Protein AF-A0A1Y2LJX2-F1 (afdb_monomer_lite)

pLDDT: mean 76.93, std 18.6, range [29.19, 96.62]

Organism: Epicoccum nigrum (NCBI:txid105696)

Foldseek 3Di:
DPDDDDADKDWAWKWKWKAWPPDDSVPTDIAIGGPPDPVSVVVVVVSVVVRVVVCVPDPDNIDIDIDIDIHIDGPPDDDDDDDDDDDDDDDDDDDDDPDDDPVNVVVVVVVVLVVLCVVLVPPCVVVLFVVQQDCDDPAPQHRGGWDFPDDVPDDPPDDSVRTFHCDSVLSSVQSVCCVVVNAHSNGGHPVSVVVSVVVVVVVVVVVVVVVVVVVVVVVVVVVVVVVVVVVVVVVVVVVVVVVVVVVVVVVVVVVVVVVVVVVVVVPPPPPPPPPDDDPDDDDD

Structure (mmCIF, N/CA/C/O backbone):
data_AF-A0A1Y2LJX2-F1
#
_entry.id   AF-A0A1Y2LJX2-F1
#
loop_
_atom_site.group_PDB
_atom_site.id
_atom_site.type_symbol
_atom_site.label_atom_id
_atom_site.label_alt_id
_atom_site.label_comp_id
_atom_site.label_asym_id
_atom_site.label_entity_id
_atom_site.label_seq_id
_atom_site.pdbx_PDB_ins_code
_atom_site.Cartn_x
_atom_site.Cartn_y
_atom_site.Cartn_z
_atom_site.occupancy
_atom_site.B_iso_or_equiv
_atom_site.auth_seq_id
_atom_site.auth_comp_id
_atom_site.auth_asym_id
_atom_site.auth_atom_id
_atom_site.pdbx_PDB_model_num
ATOM 1 N N . VAL A 1 1 ? 34.982 -4.581 21.892 1.00 45.94 1 VAL A N 1
ATOM 2 C CA . VAL A 1 1 ? 33.779 -4.842 21.069 1.00 45.94 1 VAL A CA 1
ATOM 3 C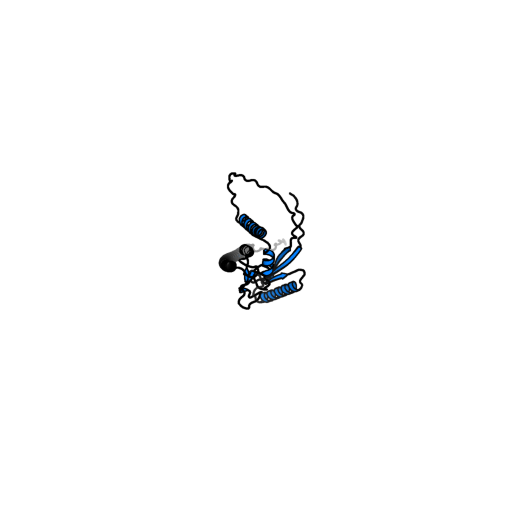 C . VAL A 1 1 ? 33.256 -6.204 21.477 1.00 45.94 1 VAL A C 1
ATOM 5 O O . VAL A 1 1 ? 33.832 -7.208 21.073 1.00 45.94 1 VAL A O 1
ATOM 8 N N . GLU A 1 2 ? 32.271 -6.249 22.372 1.00 43.88 2 GLU A N 1
ATOM 9 C CA . GLU A 1 2 ? 31.611 -7.511 22.721 1.00 43.88 2 GLU A CA 1
ATOM 10 C C . GLU A 1 2 ? 30.903 -8.047 21.474 1.00 43.88 2 GLU A C 1
ATOM 12 O O . GLU A 1 2 ? 30.087 -7.355 20.863 1.00 43.88 2 GLU A O 1
ATOM 17 N N . LYS A 1 3 ? 31.271 -9.256 21.041 1.00 46.50 3 LYS A N 1
ATOM 18 C CA . LYS A 1 3 ? 30.601 -9.934 19.930 1.00 46.50 3 LYS A CA 1
ATOM 19 C C . LYS A 1 3 ? 29.233 -10.391 20.426 1.00 46.50 3 LYS A C 1
ATOM 21 O O . LYS A 1 3 ? 29.158 -11.313 21.233 1.00 46.50 3 LYS A O 1
ATOM 26 N N . GLN A 1 4 ? 28.171 -9.747 19.947 1.00 53.88 4 GLN A N 1
ATOM 27 C CA . GLN A 1 4 ? 26.812 -10.238 20.157 1.00 53.88 4 GLN A CA 1
ATOM 28 C C . GLN A 1 4 ? 26.693 -11.652 19.575 1.00 53.88 4 GLN A C 1
ATOM 30 O O . GLN A 1 4 ? 27.088 -11.903 18.434 1.00 53.88 4 GLN A O 1
ATOM 35 N N . LEU A 1 5 ? 26.186 -12.577 20.389 1.00 54.50 5 LEU A N 1
ATOM 36 C CA . LEU A 1 5 ? 25.884 -13.940 19.967 1.00 54.50 5 LEU A CA 1
ATOM 37 C C . LEU A 1 5 ? 24.716 -13.924 18.961 1.00 54.50 5 LEU A C 1
ATOM 39 O O . LEU A 1 5 ? 23.833 -13.069 19.073 1.00 54.50 5 LEU A O 1
ATOM 43 N N . PRO A 1 6 ? 24.692 -14.843 17.979 1.00 59.44 6 PRO A N 1
ATOM 44 C CA . PRO A 1 6 ? 23.618 -14.911 16.994 1.00 59.44 6 PRO A CA 1
ATOM 45 C C . PRO A 1 6 ? 22.270 -15.172 17.677 1.00 59.44 6 PRO A C 1
ATOM 47 O O . PRO A 1 6 ? 22.117 -16.135 18.429 1.00 59.44 6 PRO A O 1
ATOM 50 N N . VAL A 1 7 ? 21.293 -14.302 17.411 1.00 62.12 7 VAL A N 1
ATOM 51 C CA . VAL A 1 7 ? 19.918 -14.444 17.904 1.00 62.12 7 VAL A CA 1
ATOM 52 C C . VAL A 1 7 ? 19.200 -15.465 17.031 1.00 62.12 7 VAL A C 1
ATOM 54 O O . VAL A 1 7 ? 19.145 -15.311 15.811 1.00 62.12 7 VAL A O 1
ATOM 57 N N . LEU A 1 8 ? 18.658 -16.512 17.653 1.00 55.66 8 LEU A N 1
ATOM 58 C CA . LEU A 1 8 ? 17.845 -17.500 16.955 1.00 55.66 8 LEU A CA 1
ATOM 59 C C . LEU A 1 8 ? 16.473 -16.879 16.663 1.00 55.66 8 LEU A C 1
ATOM 61 O O . LEU A 1 8 ? 15.760 -16.491 17.588 1.00 55.66 8 LEU A O 1
ATOM 65 N N . VAL A 1 9 ? 16.124 -16.757 15.384 1.00 63.75 9 VAL A N 1
ATOM 66 C CA . VAL A 1 9 ? 14.855 -16.171 14.939 1.00 63.75 9 VAL A CA 1
ATOM 67 C C . VAL A 1 9 ? 14.066 -17.224 14.180 1.00 63.75 9 VAL A C 1
ATOM 69 O O . VAL A 1 9 ? 14.618 -17.927 13.334 1.00 63.75 9 VAL A O 1
ATOM 72 N N . THR A 1 10 ? 12.776 -17.324 14.471 1.00 63.59 10 THR A N 1
ATOM 73 C CA . THR A 1 10 ? 11.848 -18.207 13.763 1.00 63.59 10 THR A CA 1
ATOM 74 C C . THR A 1 10 ? 10.967 -17.363 12.856 1.00 63.59 10 THR A C 1
ATOM 76 O O . THR A 1 10 ? 10.392 -16.368 13.297 1.00 63.59 10 THR A O 1
ATOM 79 N N . TYR A 1 11 ? 10.878 -17.715 11.575 1.00 67.94 11 TYR A N 1
ATOM 80 C CA . TYR A 1 11 ? 10.001 -17.004 10.651 1.00 67.94 11 TYR A CA 1
ATOM 81 C C . TYR A 1 11 ? 8.570 -17.526 10.808 1.00 67.94 11 TYR A C 1
ATOM 83 O O . TYR A 1 11 ? 8.355 -18.725 10.950 1.00 67.94 11 TYR A O 1
ATOM 91 N N . THR A 1 12 ? 7.588 -16.628 10.835 1.00 73.12 12 THR A N 1
ATOM 92 C CA . THR A 1 12 ? 6.174 -16.985 11.053 1.00 73.12 12 THR A CA 1
ATOM 93 C C . THR A 1 12 ? 5.388 -17.043 9.754 1.00 73.12 12 THR A C 1
ATOM 95 O O . THR A 1 12 ? 4.499 -17.878 9.599 1.00 73.12 12 THR A O 1
ATOM 98 N N . SER A 1 13 ? 5.697 -16.156 8.809 1.00 82.31 13 SER A N 1
ATOM 99 C CA . SER A 1 13 ? 5.055 -16.129 7.496 1.00 82.31 13 SER A CA 1
ATOM 100 C C . SER A 1 13 ? 5.889 -15.359 6.477 1.00 82.31 13 SER A C 1
ATOM 102 O O . SER A 1 13 ? 6.790 -14.593 6.827 1.00 82.31 13 SER A O 1
ATOM 104 N N . VAL A 1 14 ? 5.580 -15.568 5.203 1.00 85.81 14 VAL A N 1
ATOM 105 C CA . VAL A 1 14 ? 6.160 -14.842 4.076 1.00 85.81 14 VAL A CA 1
ATOM 106 C C . VAL A 1 14 ? 5.031 -14.179 3.309 1.00 85.81 14 VAL A C 1
ATOM 108 O O . VAL A 1 14 ? 4.131 -14.865 2.837 1.00 85.81 14 VAL A O 1
ATOM 111 N N . THR A 1 15 ? 5.079 -12.866 3.122 1.00 88.12 15 THR A N 1
ATOM 112 C CA . THR A 1 15 ? 4.150 -12.183 2.218 1.00 88.12 15 THR A CA 1
ATOM 113 C C . THR A 1 15 ? 4.769 -12.107 0.828 1.00 88.12 15 THR A C 1
ATOM 115 O O . THR A 1 15 ? 5.845 -11.544 0.649 1.00 88.12 15 THR A O 1
ATOM 118 N N . ALA A 1 16 ? 4.109 -12.705 -0.161 1.00 84.94 16 ALA A N 1
ATOM 119 C CA . ALA A 1 16 ? 4.527 -12.706 -1.552 1.00 84.94 16 ALA A CA 1
ATOM 120 C C . ALA A 1 16 ? 3.709 -11.690 -2.357 1.00 84.94 16 ALA A C 1
ATOM 122 O O . ALA A 1 16 ? 2.482 -11.775 -2.416 1.00 84.94 16 ALA A O 1
ATOM 123 N N . PHE A 1 17 ? 4.387 -10.759 -3.020 1.00 87.25 17 PHE A N 1
ATOM 124 C CA . PHE A 1 17 ? 3.787 -9.771 -3.912 1.00 87.25 17 PHE A CA 1
ATOM 125 C C . PHE A 1 17 ? 4.057 -10.162 -5.362 1.00 87.25 17 PHE A C 1
ATOM 127 O O . PHE A 1 17 ? 5.201 -10.142 -5.812 1.00 87.25 17 PHE A O 1
ATOM 134 N N . VAL A 1 18 ? 3.007 -10.505 -6.108 1.00 87.12 18 VAL A N 1
ATOM 135 C CA . VAL A 1 18 ? 3.100 -10.976 -7.496 1.00 87.12 18 VAL A CA 1
ATOM 136 C C . VAL A 1 18 ? 2.599 -9.903 -8.456 1.00 87.12 18 VAL A C 1
ATOM 138 O O . VAL A 1 18 ? 1.440 -9.484 -8.395 1.00 87.12 18 VAL A O 1
ATOM 141 N N . TYR A 1 19 ? 3.452 -9.478 -9.384 1.00 87.94 19 TYR A N 1
ATOM 142 C CA . TYR A 1 19 ? 3.116 -8.459 -10.380 1.00 87.94 19 TYR A CA 1
ATOM 143 C C . TYR A 1 19 ? 3.891 -8.655 -11.685 1.00 87.94 19 TYR A C 1
ATOM 145 O O . TYR A 1 19 ? 4.830 -9.441 -11.774 1.00 87.94 19 TYR A O 1
ATOM 153 N N . VAL A 1 20 ? 3.460 -7.971 -12.741 1.00 87.25 20 VAL A N 1
ATOM 154 C CA . VAL A 1 20 ? 4.137 -7.962 -14.044 1.00 87.25 20 VAL A CA 1
ATOM 155 C C . VAL A 1 20 ? 5.048 -6.733 -14.132 1.00 87.25 20 VAL A C 1
ATOM 157 O O . VAL A 1 20 ? 4.722 -5.680 -13.590 1.00 87.25 20 VAL A O 1
ATOM 160 N N . THR A 1 21 ? 6.190 -6.828 -14.820 1.00 81.75 21 THR A N 1
ATOM 161 C CA . THR A 1 21 ? 7.106 -5.686 -15.005 1.00 81.75 21 THR A CA 1
ATOM 162 C C . THR A 1 21 ? 6.365 -4.444 -15.524 1.00 81.75 21 THR A C 1
ATOM 164 O O . THR A 1 21 ? 5.608 -4.521 -16.497 1.00 81.75 21 THR A O 1
ATOM 167 N N . GLY A 1 22 ? 6.580 -3.299 -14.871 1.00 78.75 22 GLY A N 1
ATOM 168 C CA . GLY A 1 22 ? 5.903 -2.034 -15.180 1.00 78.75 22 GLY A CA 1
ATOM 169 C C . GLY A 1 22 ? 4.530 -1.853 -14.521 1.00 78.75 22 GLY A C 1
ATOM 170 O O . GLY A 1 22 ? 3.878 -0.855 -14.800 1.00 78.75 22 GLY A O 1
ATOM 171 N N . GLN A 1 23 ? 4.080 -2.791 -13.679 1.00 80.81 23 GLN A N 1
ATOM 172 C CA . GLN A 1 23 ? 2.930 -2.585 -12.791 1.00 80.81 23 GLN A CA 1
ATOM 173 C C . GLN A 1 23 ? 3.357 -1.902 -11.496 1.00 80.81 23 GLN A C 1
ATOM 175 O O . GLN A 1 23 ? 4.453 -2.134 -10.981 1.00 80.81 23 GLN A O 1
ATOM 180 N N . THR A 1 24 ? 2.469 -1.077 -10.947 1.00 77.38 24 THR A N 1
ATOM 181 C CA . THR A 1 24 ? 2.694 -0.466 -9.632 1.00 77.38 24 THR A CA 1
ATOM 182 C C . THR A 1 24 ? 2.379 -1.466 -8.516 1.00 77.38 24 THR A C 1
ATOM 184 O O . THR A 1 24 ? 1.572 -2.379 -8.697 1.00 77.38 24 THR A O 1
ATOM 187 N N . LYS A 1 25 ? 2.931 -1.268 -7.308 1.00 69.06 25 LYS A N 1
ATOM 188 C CA . LYS A 1 25 ? 2.605 -2.104 -6.129 1.00 69.06 25 LYS A CA 1
ATOM 189 C C . LYS A 1 25 ? 1.108 -2.127 -5.772 1.00 69.06 25 LYS A C 1
ATOM 191 O O . LYS A 1 25 ? 0.687 -2.972 -4.998 1.00 69.06 25 LYS A O 1
ATOM 196 N N . ARG A 1 26 ? 0.278 -1.237 -6.330 1.00 73.00 26 ARG A N 1
ATOM 197 C CA . ARG A 1 26 ? -1.185 -1.248 -6.126 1.00 73.00 26 ARG A CA 1
ATOM 198 C C . ARG A 1 26 ? -1.915 -2.282 -6.985 1.00 73.00 26 ARG A C 1
ATOM 200 O O . ARG A 1 26 ? -3.037 -2.642 -6.663 1.00 73.00 26 ARG A O 1
ATOM 207 N N . GLU A 1 27 ? -1.281 -2.745 -8.056 1.00 80.25 27 GLU A N 1
ATOM 208 C CA . GLU A 1 27 ? -1.820 -3.733 -9.002 1.00 80.25 27 GLU A CA 1
ATOM 209 C C . GLU A 1 27 ? -1.250 -5.138 -8.752 1.00 80.25 27 GLU A C 1
ATOM 211 O O . GLU A 1 27 ? -1.548 -6.088 -9.488 1.00 80.25 27 GLU A O 1
ATOM 216 N N . CYS A 1 28 ? -0.394 -5.272 -7.733 1.00 85.69 28 CYS A N 1
ATOM 217 C CA . CYS A 1 28 ? 0.153 -6.552 -7.324 1.00 85.69 28 CYS A CA 1
ATOM 218 C C . CYS A 1 28 ? -0.888 -7.368 -6.554 1.00 85.69 28 CYS A C 1
ATOM 220 O O . CYS A 1 28 ? -1.767 -6.826 -5.882 1.00 85.69 28 CYS A O 1
ATOM 222 N N . ILE A 1 29 ? -0.772 -8.687 -6.656 1.00 88.19 29 ILE A N 1
ATOM 223 C CA . ILE A 1 29 ? -1.522 -9.608 -5.810 1.00 88.19 29 ILE A CA 1
ATOM 224 C C . ILE A 1 29 ? -0.620 -9.940 -4.626 1.00 88.19 29 ILE A C 1
ATOM 226 O O . ILE A 1 29 ? 0.485 -10.440 -4.830 1.00 88.19 29 ILE A O 1
ATOM 230 N N . ALA A 1 30 ? -1.076 -9.630 -3.415 1.00 89.25 30 ALA A N 1
ATOM 231 C CA . ALA A 1 30 ? -0.360 -9.919 -2.180 1.00 89.25 30 ALA A CA 1
ATOM 232 C C . ALA A 1 30 ? -0.959 -11.162 -1.514 1.00 89.25 30 ALA A C 1
ATOM 234 O O . ALA A 1 30 ? -2.156 -11.194 -1.237 1.00 89.25 30 ALA A O 1
ATOM 235 N N . GLU A 1 31 ? -0.130 -12.169 -1.251 1.00 88.31 31 GLU A N 1
ATOM 236 C CA . GLU A 1 31 ? -0.528 -13.413 -0.591 1.00 88.31 31 GLU A CA 1
ATOM 237 C C . GLU A 1 31 ? 0.400 -13.692 0.585 1.00 88.31 31 GLU A C 1
ATOM 239 O O . GLU A 1 31 ? 1.613 -13.791 0.412 1.00 88.31 31 GLU A O 1
ATOM 244 N N . THR A 1 32 ? -0.159 -13.851 1.781 1.00 88.19 32 THR A N 1
ATOM 245 C CA . THR A 1 32 ? 0.611 -14.281 2.952 1.00 88.19 32 THR A CA 1
ATOM 246 C C . THR A 1 32 ? 0.632 -15.804 3.017 1.00 88.19 32 THR A C 1
ATOM 248 O O . THR A 1 32 ? -0.411 -16.455 3.102 1.00 88.19 32 THR A O 1
ATOM 251 N N . ILE A 1 33 ? 1.838 -16.356 2.965 1.00 87.00 33 ILE A N 1
ATOM 252 C CA . ILE A 1 33 ? 2.157 -17.777 2.976 1.00 87.00 33 ILE A CA 1
ATOM 253 C C . ILE A 1 33 ? 2.626 -18.147 4.381 1.00 87.00 33 ILE A C 1
ATOM 255 O O . ILE A 1 33 ? 3.584 -17.572 4.899 1.00 87.00 33 ILE A O 1
ATOM 259 N N . PHE A 1 34 ? 1.964 -19.124 4.989 1.00 83.38 34 PHE A N 1
ATOM 260 C CA . PHE A 1 34 ? 2.369 -19.690 6.272 1.00 83.38 34 PHE A CA 1
ATOM 261 C C . PHE A 1 34 ? 2.992 -21.061 6.019 1.00 83.38 34 PHE A C 1
ATOM 263 O O . PHE A 1 34 ? 2.445 -21.854 5.252 1.00 83.38 34 PHE A O 1
ATOM 270 N N . GLU A 1 35 ? 4.125 -21.354 6.662 1.00 75.25 35 GLU A N 1
ATOM 271 C CA . GLU A 1 35 ? 4.855 -22.620 6.473 1.00 75.25 35 GLU A CA 1
ATOM 272 C C . GLU A 1 35 ? 3.966 -23.845 6.747 1.00 75.25 35 GLU A C 1
ATOM 274 O O . GLU A 1 35 ? 4.020 -24.836 6.023 1.00 75.25 35 GLU A O 1
ATOM 279 N N . SER A 1 36 ? 3.083 -23.740 7.740 1.00 78.06 36 SER A N 1
ATOM 280 C CA . SER A 1 36 ? 2.172 -24.802 8.168 1.00 78.06 36 SER A CA 1
ATOM 281 C C . SER A 1 36 ? 0.841 -24.860 7.404 1.00 78.06 36 SER A C 1
ATOM 283 O O . SER A 1 36 ? 0.078 -25.804 7.610 1.00 78.06 36 SER A O 1
ATOM 285 N N . ASP A 1 37 ? 0.541 -23.902 6.516 1.00 82.44 37 ASP A N 1
ATOM 286 C CA . ASP A 1 37 ? -0.746 -23.835 5.807 1.00 82.44 37 ASP A CA 1
ATOM 287 C C . ASP A 1 37 ? -0.609 -24.155 4.311 1.00 82.44 37 ASP A C 1
ATOM 289 O O . ASP A 1 37 ? -0.284 -23.300 3.481 1.00 82.44 37 ASP A O 1
ATOM 293 N N . ALA A 1 38 ? -0.973 -25.382 3.934 1.00 77.88 38 ALA A N 1
ATOM 294 C CA . ALA A 1 38 ? -1.020 -25.813 2.538 1.00 77.88 38 ALA A CA 1
ATOM 295 C C . ALA A 1 38 ? -2.031 -25.019 1.681 1.00 77.88 38 ALA A C 1
ATOM 297 O O . ALA A 1 38 ? -1.872 -24.944 0.458 1.00 77.88 38 ALA A O 1
ATOM 298 N N . GLN A 1 39 ? -3.072 -24.420 2.274 1.00 80.44 39 GLN A N 1
ATOM 299 C CA . GLN A 1 39 ? -4.020 -23.588 1.528 1.00 80.44 39 GLN A CA 1
ATOM 300 C C . GLN A 1 39 ? -3.418 -22.234 1.150 1.00 80.44 39 GLN A C 1
ATOM 302 O O . GLN A 1 39 ? -3.700 -21.738 0.057 1.00 80.44 39 GLN A O 1
ATOM 307 N N . SER A 1 40 ? -2.566 -21.652 1.998 1.00 83.62 40 SER A N 1
ATOM 308 C CA . SER A 1 40 ? -1.836 -20.418 1.681 1.00 83.62 40 SER A CA 1
ATOM 309 C C . SER A 1 40 ? -0.946 -20.584 0.442 1.00 83.62 40 SER A C 1
ATOM 311 O O . SER A 1 40 ? -1.006 -19.774 -0.485 1.00 83.62 40 SER A O 1
ATOM 313 N N . TRP A 1 41 ? -0.245 -21.717 0.335 1.00 82.56 41 TRP A N 1
ATOM 314 C CA . TRP A 1 41 ? 0.536 -22.074 -0.851 1.00 82.56 41 TRP A CA 1
ATOM 315 C C . TRP A 1 41 ? -0.322 -22.244 -2.106 1.00 82.56 41 TRP A C 1
ATOM 317 O O . TRP A 1 41 ? 0.047 -21.770 -3.183 1.00 82.56 41 TRP A O 1
ATOM 327 N N . ARG A 1 42 ? -1.494 -22.883 -1.993 1.00 79.12 42 ARG A N 1
ATOM 328 C CA . ARG A 1 42 ? -2.417 -23.017 -3.133 1.00 79.12 42 ARG A CA 1
ATOM 329 C C . ARG A 1 42 ? -2.911 -21.660 -3.627 1.00 79.12 42 ARG A C 1
ATOM 331 O O . ARG A 1 42 ? -2.932 -21.450 -4.837 1.00 79.12 42 ARG A O 1
ATOM 338 N N . ARG A 1 43 ? -3.271 -20.744 -2.722 1.00 86.19 43 ARG A N 1
ATOM 339 C CA . ARG A 1 43 ? -3.688 -19.376 -3.077 1.00 86.19 43 ARG A CA 1
ATOM 340 C C . ARG A 1 43 ? -2.580 -18.633 -3.816 1.00 86.19 43 ARG A C 1
ATOM 342 O O . ARG A 1 43 ? -2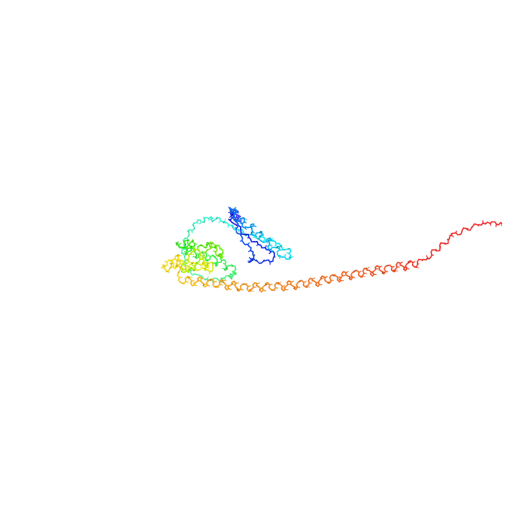.815 -18.140 -4.915 1.00 86.19 43 ARG A O 1
ATOM 349 N N . PHE A 1 44 ? -1.352 -18.691 -3.304 1.00 85.44 44 PHE A N 1
ATOM 350 C CA . PHE A 1 44 ? -0.185 -18.126 -3.981 1.00 85.44 44 PHE A CA 1
ATOM 351 C C . PHE A 1 44 ? 0.014 -18.673 -5.407 1.00 85.44 44 PHE A C 1
ATOM 353 O O . PHE A 1 44 ? 0.201 -17.904 -6.355 1.00 85.44 44 PHE A O 1
ATOM 360 N N . LEU A 1 45 ? -0.093 -19.992 -5.601 1.00 85.44 45 LEU A N 1
ATOM 361 C CA . LEU A 1 45 ? 0.020 -20.604 -6.929 1.00 85.44 45 LEU A CA 1
ATOM 362 C C . LEU A 1 45 ? -1.105 -20.170 -7.881 1.00 85.44 45 LEU A C 1
ATOM 364 O O . LEU A 1 45 ? -0.854 -19.951 -9.070 1.00 85.44 45 LEU A O 1
ATOM 368 N N . VAL A 1 46 ? -2.335 -20.017 -7.382 1.00 85.69 46 VAL A N 1
ATOM 369 C CA . VAL A 1 46 ? -3.459 -19.479 -8.166 1.00 85.69 46 VAL A CA 1
ATOM 370 C C . VAL A 1 46 ? -3.170 -18.040 -8.592 1.00 85.69 46 VAL A C 1
ATOM 372 O O . VAL A 1 46 ? -3.343 -17.709 -9.767 1.00 85.69 46 VAL A O 1
ATOM 375 N N . SER A 1 47 ? -2.645 -17.217 -7.689 1.00 87.56 47 SER A N 1
ATOM 376 C CA . SER A 1 47 ? -2.269 -15.825 -7.954 1.00 87.56 47 SER A CA 1
ATOM 377 C C . SER A 1 47 ? -1.156 -15.714 -9.010 1.00 87.56 47 SER A C 1
ATOM 379 O O . SER A 1 47 ? -1.255 -14.901 -9.935 1.00 87.56 47 SER A O 1
ATOM 381 N N . LEU A 1 48 ? -0.168 -16.618 -8.993 1.00 83.19 48 LEU A N 1
ATOM 382 C CA . LEU A 1 48 ? 0.829 -16.754 -10.067 1.00 83.19 48 LEU A CA 1
ATOM 383 C C . LEU A 1 48 ? 0.206 -17.124 -11.421 1.00 83.19 48 LEU A C 1
ATOM 385 O O . LEU A 1 48 ? 0.578 -16.560 -12.454 1.00 83.19 48 LEU A O 1
ATOM 389 N N . GLN A 1 49 ? -0.748 -18.059 -11.446 1.00 84.81 49 GLN A N 1
ATOM 390 C CA . GLN A 1 49 ? -1.450 -18.432 -12.681 1.00 84.81 49 GLN A CA 1
ATOM 391 C C . GLN A 1 49 ? -2.292 -17.277 -13.227 1.00 84.81 49 GLN A C 1
ATOM 393 O O . GLN A 1 49 ? -2.345 -17.079 -14.445 1.00 84.81 49 GLN A O 1
ATOM 398 N N . LEU A 1 50 ? -2.911 -16.491 -12.345 1.00 86.56 50 LEU A N 1
ATOM 399 C CA . LEU A 1 50 ? -3.677 -15.306 -12.717 1.00 86.56 50 LEU A CA 1
ATOM 400 C C . LEU A 1 50 ? -2.772 -14.275 -13.401 1.00 86.56 50 LEU A C 1
ATOM 402 O O . LEU A 1 50 ? -3.035 -13.886 -14.541 1.00 86.56 50 LEU A O 1
ATOM 406 N N . LYS A 1 51 ? -1.633 -13.944 -12.780 1.00 86.81 51 LYS A N 1
ATOM 407 C CA . LYS A 1 51 ? -0.641 -13.021 -13.355 1.00 86.81 51 LYS A CA 1
ATOM 408 C C . LYS A 1 51 ? -0.000 -13.565 -14.631 1.00 86.81 51 LYS A C 1
ATOM 410 O O . LYS A 1 51 ? 0.303 -12.802 -15.544 1.00 86.81 51 LYS A O 1
ATOM 415 N N . LYS A 1 52 ? 0.130 -14.889 -14.774 1.00 85.44 52 LYS A N 1
ATOM 416 C CA . LYS A 1 52 ? 0.559 -15.528 -16.030 1.00 85.44 52 LYS A CA 1
ATOM 417 C C . LYS A 1 52 ? -0.456 -15.355 -17.159 1.00 85.44 52 LYS A C 1
ATOM 419 O O . LYS A 1 52 ? -0.037 -15.177 -18.303 1.00 85.44 52 LYS A O 1
ATOM 424 N N . LYS A 1 53 ? -1.762 -15.410 -16.872 1.00 87.00 53 LYS A N 1
ATOM 425 C CA . LYS A 1 53 ? -2.815 -15.102 -17.856 1.00 87.00 53 LYS A CA 1
ATOM 426 C C . LYS A 1 53 ? -2.807 -13.618 -18.214 1.00 87.00 53 LYS A C 1
ATOM 428 O O . LYS A 1 53 ? -2.800 -13.293 -19.394 1.00 87.00 53 LYS A O 1
ATOM 433 N N . GLU A 1 54 ? -2.704 -12.746 -17.217 1.00 86.31 54 GLU A N 1
ATOM 434 C CA . GLU A 1 54 ? -2.619 -11.292 -17.394 1.00 86.31 54 GLU A CA 1
ATOM 435 C C . GLU A 1 54 ? -1.412 -10.895 -18.257 1.00 86.31 54 GLU A C 1
ATOM 437 O O . GLU A 1 54 ? -1.544 -10.140 -19.215 1.00 86.31 54 GLU A O 1
ATOM 442 N N . ARG A 1 55 ? -0.249 -11.520 -18.027 1.00 84.81 55 ARG A N 1
ATOM 443 C CA . ARG A 1 55 ? 0.958 -11.351 -18.848 1.00 84.81 55 ARG A CA 1
ATOM 444 C C . ARG A 1 55 ? 0.713 -11.609 -20.338 1.00 84.81 55 ARG A C 1
ATOM 446 O O . ARG A 1 55 ? 1.313 -10.936 -21.168 1.00 84.81 55 ARG A O 1
ATOM 453 N N . LYS A 1 56 ? -0.138 -12.585 -20.688 1.00 84.12 56 LYS A N 1
ATOM 454 C CA . LYS A 1 56 ? -0.458 -12.908 -22.092 1.00 84.12 56 LYS A CA 1
ATOM 455 C C . LYS A 1 56 ? -1.271 -11.810 -22.782 1.00 84.12 56 LYS A C 1
ATOM 457 O O . LYS A 1 56 ? -1.254 -11.759 -24.004 1.00 84.12 56 LYS A O 1
ATOM 462 N N . ALA A 1 57 ? -1.965 -10.957 -22.026 1.00 82.00 57 ALA A N 1
ATOM 463 C CA . ALA A 1 57 ? -2.714 -9.832 -22.580 1.00 82.00 57 ALA A CA 1
ATOM 464 C C . ALA A 1 57 ? -1.802 -8.669 -23.015 1.00 82.00 57 ALA A C 1
ATOM 466 O O . ALA A 1 57 ? -2.221 -7.812 -23.792 1.00 82.00 57 ALA A O 1
ATOM 467 N N . TYR A 1 58 ? -0.544 -8.636 -22.561 1.00 79.25 58 TYR A N 1
ATOM 468 C CA . TYR A 1 58 ? 0.416 -7.619 -22.979 1.00 79.25 58 TYR A CA 1
ATOM 469 C C . TYR A 1 58 ? 1.069 -7.987 -24.317 1.00 79.25 58 TYR A C 1
ATOM 471 O O . TYR A 1 58 ? 1.563 -9.097 -24.503 1.00 79.25 58 TYR A O 1
ATOM 479 N N . ARG A 1 59 ? 1.137 -7.013 -25.238 1.00 71.50 59 ARG A N 1
ATOM 480 C CA . ARG A 1 59 ? 1.783 -7.166 -26.559 1.00 71.50 59 ARG A CA 1
ATOM 481 C C . ARG A 1 59 ? 3.298 -7.410 -26.481 1.00 71.50 59 ARG A C 1
ATOM 483 O O . ARG A 1 59 ? 3.873 -7.958 -27.415 1.00 71.50 59 ARG A O 1
ATOM 490 N N . HIS A 1 60 ? 3.940 -7.032 -25.375 1.00 73.69 60 HIS A N 1
ATOM 491 C CA . HIS A 1 60 ? 5.379 -7.198 -25.155 1.00 73.69 60 HIS A CA 1
ATOM 492 C C . HIS A 1 60 ? 5.661 -8.272 -24.098 1.00 73.69 60 HIS A C 1
ATOM 494 O O . HIS A 1 60 ? 4.893 -8.438 -23.148 1.00 73.69 60 HIS A O 1
ATOM 500 N N . ARG A 1 61 ? 6.794 -8.980 -24.231 1.00 71.19 61 ARG A N 1
ATOM 501 C CA . ARG A 1 61 ? 7.255 -9.985 -23.258 1.00 71.19 61 ARG A CA 1
ATOM 502 C C . ARG A 1 61 ? 7.657 -9.312 -21.939 1.00 71.19 61 ARG A C 1
ATOM 504 O O . ARG A 1 61 ? 8.823 -9.012 -21.723 1.00 71.19 61 ARG A O 1
ATOM 511 N N . ARG A 1 62 ? 6.689 -9.083 -21.053 1.00 82.12 62 ARG A N 1
ATOM 512 C CA . ARG A 1 62 ? 6.938 -8.634 -19.676 1.00 82.12 62 ARG A CA 1
ATOM 513 C C . ARG A 1 62 ? 7.243 -9.829 -18.771 1.00 82.12 62 ARG A C 1
ATOM 515 O O . ARG A 1 62 ? 6.710 -10.916 -19.000 1.00 82.12 62 ARG A O 1
ATOM 522 N N . ALA A 1 63 ? 8.089 -9.651 -17.758 1.00 83.50 63 ALA A N 1
ATOM 523 C CA . ALA A 1 63 ? 8.376 -10.695 -16.775 1.00 83.50 63 ALA A CA 1
ATOM 524 C C . ALA A 1 63 ? 7.339 -10.677 -15.641 1.00 83.50 63 ALA A C 1
ATOM 526 O O . ALA A 1 63 ? 6.699 -9.657 -15.391 1.00 83.50 63 ALA A O 1
ATOM 527 N N . ILE A 1 64 ? 7.158 -11.819 -14.974 1.00 84.19 64 ILE A N 1
ATOM 528 C CA . ILE A 1 64 ? 6.426 -11.887 -13.702 1.00 84.19 64 ILE A CA 1
ATOM 529 C C . ILE A 1 64 ? 7.477 -11.745 -12.611 1.00 84.19 64 ILE A C 1
ATOM 531 O O . ILE A 1 64 ? 8.460 -12.484 -12.624 1.00 84.19 64 ILE A O 1
ATOM 535 N N . ILE A 1 65 ? 7.271 -10.797 -11.709 1.00 83.50 65 ILE A N 1
ATOM 536 C CA . ILE A 1 65 ? 8.130 -10.534 -10.564 1.00 83.50 65 ILE A CA 1
ATOM 537 C C . ILE A 1 65 ? 7.385 -10.989 -9.311 1.00 83.50 65 ILE A C 1
ATOM 539 O O . ILE A 1 65 ? 6.176 -10.772 -9.184 1.00 83.50 65 ILE A O 1
ATOM 543 N N . VAL A 1 66 ? 8.115 -11.651 -8.416 1.00 84.56 66 VAL A N 1
ATOM 544 C CA . VAL A 1 66 ? 7.637 -12.032 -7.089 1.00 84.56 66 VAL A CA 1
ATOM 545 C C . VAL A 1 66 ? 8.599 -11.445 -6.066 1.00 84.56 66 VAL A C 1
ATOM 547 O O . VAL A 1 66 ? 9.765 -11.832 -6.034 1.00 84.56 66 VAL A O 1
ATOM 550 N N . GLU A 1 67 ? 8.119 -10.503 -5.260 1.00 84.75 67 GLU A N 1
ATOM 551 C CA . GLU A 1 67 ? 8.854 -9.985 -4.101 1.00 84.75 67 GLU A CA 1
ATOM 552 C C . GLU A 1 67 ? 8.375 -10.705 -2.842 1.00 84.75 67 GLU A C 1
ATOM 554 O O . GLU A 1 67 ? 7.173 -10.890 -2.660 1.00 84.75 67 GLU A O 1
ATOM 559 N N . PHE A 1 68 ? 9.304 -11.099 -1.973 1.00 83.81 68 PHE A N 1
ATOM 560 C CA . PHE A 1 68 ? 8.990 -11.760 -0.710 1.00 83.81 68 PHE A CA 1
ATOM 561 C C . PHE A 1 68 ? 9.369 -10.862 0.463 1.00 83.81 68 PHE A C 1
ATOM 563 O O . PHE A 1 68 ? 10.497 -10.376 0.541 1.00 83.81 68 PHE A O 1
ATOM 570 N N . GLU A 1 69 ? 8.436 -10.683 1.389 1.00 83.12 69 GLU A N 1
ATOM 571 C CA . GLU A 1 69 ? 8.646 -10.006 2.663 1.00 83.12 69 GLU A CA 1
ATOM 572 C C . GLU A 1 69 ? 8.550 -11.037 3.791 1.00 83.12 69 GLU A C 1
ATOM 574 O O . GLU A 1 69 ? 7.534 -11.716 3.953 1.00 83.12 69 GLU A O 1
ATOM 579 N N . LEU A 1 70 ? 9.647 -11.207 4.532 1.00 80.81 70 LEU A N 1
ATOM 580 C CA . LEU A 1 70 ? 9.767 -12.214 5.582 1.00 80.81 70 LEU A CA 1
ATOM 581 C C . LEU A 1 70 ? 9.317 -11.626 6.922 1.00 80.81 70 LEU A C 1
ATOM 583 O O . LEU A 1 70 ? 9.903 -10.657 7.404 1.00 80.81 70 LEU A O 1
ATOM 587 N N . HIS A 1 71 ? 8.316 -12.240 7.548 1.00 72.94 71 HIS A N 1
ATOM 588 C CA . HIS A 1 71 ? 7.867 -11.868 8.884 1.00 72.94 71 HIS A CA 1
ATOM 589 C C . HIS A 1 71 ? 8.564 -12.763 9.908 1.00 72.94 71 HIS A C 1
ATOM 591 O O . HIS A 1 71 ? 8.367 -13.980 9.946 1.00 72.94 71 HIS A O 1
ATOM 597 N N . LEU A 1 72 ? 9.415 -12.142 10.720 1.00 74.19 72 LEU A N 1
ATOM 598 C CA . LEU A 1 72 ? 10.212 -12.799 11.746 1.00 74.19 72 LEU A CA 1
ATOM 599 C C . LEU A 1 72 ? 9.561 -12.618 13.117 1.00 74.19 72 LEU A C 1
ATOM 601 O O . LEU A 1 72 ? 9.201 -11.499 13.482 1.00 74.19 72 LEU A O 1
ATOM 605 N N . ASP A 1 73 ? 9.446 -13.703 13.878 1.00 59.97 73 ASP A N 1
ATOM 606 C CA . ASP A 1 73 ? 9.089 -13.646 15.291 1.00 59.97 73 ASP A CA 1
ATOM 607 C C . ASP A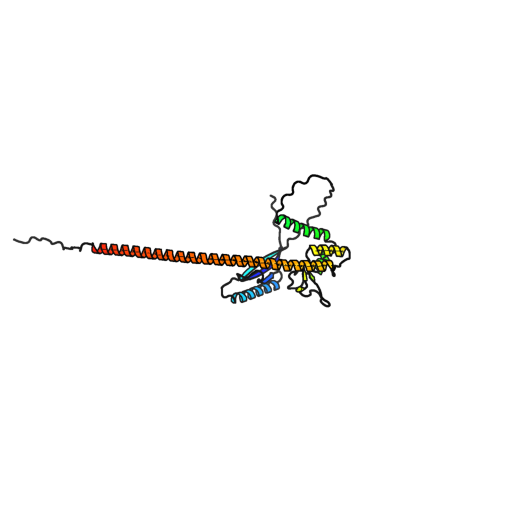 1 73 ? 10.365 -13.769 16.126 1.00 59.97 73 ASP A C 1
ATOM 609 O O . ASP A 1 73 ? 11.090 -14.767 16.060 1.00 59.97 73 ASP A O 1
ATOM 613 N N . ILE A 1 74 ? 10.680 -12.699 16.855 1.00 65.25 74 ILE A N 1
ATOM 614 C CA . ILE A 1 74 ? 11.834 -12.632 17.748 1.00 65.25 74 ILE A CA 1
ATOM 615 C C . ILE A 1 74 ? 11.308 -12.957 19.148 1.00 65.25 74 ILE A C 1
ATOM 617 O O . ILE A 1 74 ? 10.556 -12.146 19.704 1.00 65.25 74 ILE A O 1
ATOM 621 N N . PRO A 1 75 ? 11.703 -14.095 19.753 1.00 54.66 75 PRO A N 1
ATOM 622 C CA . PRO A 1 75 ? 11.279 -14.433 21.101 1.00 54.66 75 PRO A CA 1
ATOM 623 C C . PRO A 1 75 ? 11.723 -13.322 22.052 1.00 54.66 75 PRO A C 1
ATOM 625 O O . PRO A 1 75 ? 12.917 -13.049 22.203 1.00 54.66 75 PRO A O 1
ATOM 628 N N . ARG A 1 76 ? 10.766 -12.649 22.698 1.00 48.50 76 ARG A N 1
ATOM 629 C CA . ARG A 1 76 ? 11.074 -11.669 23.742 1.00 48.50 76 ARG A CA 1
ATOM 630 C C . ARG A 1 76 ? 11.655 -12.425 24.932 1.00 48.50 76 ARG A C 1
ATOM 632 O O . ARG A 1 76 ? 10.906 -12.941 25.758 1.00 48.50 76 ARG A O 1
ATOM 639 N N . HIS A 1 77 ? 12.980 -12.500 25.033 1.00 46.72 77 HIS A N 1
ATOM 640 C CA . HIS A 1 77 ? 13.602 -12.886 26.291 1.00 46.72 77 HIS A CA 1
ATOM 641 C C . HIS A 1 77 ? 13.161 -11.886 27.359 1.00 46.72 77 HIS A C 1
ATOM 643 O O . HIS A 1 77 ? 13.384 -10.681 27.245 1.00 46.72 77 HIS A O 1
ATOM 649 N N . SER A 1 78 ? 12.480 -12.416 28.370 1.00 42.09 78 SER A N 1
ATOM 650 C CA . SER A 1 78 ? 12.078 -11.752 29.599 1.00 42.09 78 SER A CA 1
ATOM 651 C C . SER A 1 78 ? 13.281 -11.053 30.231 1.00 42.09 78 SER A C 1
ATOM 653 O O . SER A 1 78 ? 14.055 -11.677 30.956 1.00 42.09 78 SER A O 1
ATOM 655 N N . GLN A 1 79 ? 13.453 -9.761 29.949 1.00 42.19 79 GLN A N 1
ATOM 656 C CA . GLN A 1 79 ? 14.361 -8.932 30.724 1.00 42.19 79 GLN A CA 1
ATOM 657 C C . GLN A 1 79 ? 13.731 -8.702 32.095 1.00 42.19 79 GLN A C 1
ATOM 659 O O . GLN A 1 79 ? 12.697 -8.056 32.258 1.00 42.19 79 GLN A O 1
ATOM 664 N N . SER A 1 80 ? 14.376 -9.338 33.062 1.00 36.19 80 SER A N 1
ATOM 665 C CA . SER A 1 80 ? 14.236 -9.193 34.497 1.00 36.19 80 SER A CA 1
ATOM 666 C C . SER A 1 80 ? 14.127 -7.736 34.945 1.00 36.19 80 SER A C 1
ATOM 668 O O . SER A 1 80 ? 14.868 -6.864 34.496 1.00 36.19 80 SER A O 1
ATOM 670 N N . GLN A 1 81 ? 13.229 -7.533 35.906 1.00 42.31 81 GLN A N 1
ATOM 671 C CA . GLN A 1 81 ? 13.044 -6.339 36.720 1.00 42.31 81 GLN A CA 1
ATOM 672 C C . GLN A 1 81 ? 14.369 -5.680 37.139 1.00 42.31 81 GLN A C 1
ATOM 674 O O . GLN A 1 81 ? 15.135 -6.241 37.920 1.00 42.31 81 GLN A O 1
ATOM 679 N N . GLY A 1 82 ? 14.585 -4.442 36.697 1.00 31.48 82 GLY A N 1
ATOM 680 C CA . GLY A 1 82 ? 15.529 -3.512 37.308 1.00 31.48 82 GLY A CA 1
ATOM 681 C C . GLY A 1 82 ? 14.781 -2.519 38.194 1.00 31.48 82 GLY A C 1
ATOM 682 O O . GLY A 1 82 ? 14.322 -1.485 37.722 1.00 31.48 82 GLY A O 1
ATOM 683 N N . ARG A 1 83 ? 14.646 -2.830 39.488 1.00 38.44 83 ARG A N 1
ATOM 684 C CA . ARG A 1 83 ? 14.364 -1.837 40.538 1.00 38.44 83 ARG A CA 1
ATOM 685 C C . ARG A 1 83 ? 15.606 -0.960 40.693 1.00 38.44 83 ARG A C 1
ATOM 687 O O . ARG A 1 83 ? 16.605 -1.499 41.151 1.00 38.44 83 ARG A O 1
ATOM 694 N N . ILE A 1 84 ? 15.532 0.354 40.463 1.00 32.12 84 ILE A N 1
ATOM 695 C CA . ILE A 1 84 ? 16.378 1.322 41.184 1.00 32.12 84 ILE A CA 1
ATOM 696 C C . ILE A 1 84 ? 15.561 2.571 41.541 1.00 32.12 84 ILE A C 1
ATOM 698 O O . ILE A 1 84 ? 14.898 3.192 40.718 1.00 32.12 84 ILE A O 1
ATOM 702 N N . ARG A 1 85 ? 15.620 2.865 42.836 1.00 33.12 85 ARG A N 1
ATOM 703 C CA . ARG A 1 85 ? 15.082 3.985 43.604 1.00 33.12 85 ARG A CA 1
ATOM 704 C C . ARG A 1 85 ? 16.078 5.149 43.529 1.00 33.12 85 ARG A C 1
ATOM 706 O O . ARG A 1 85 ? 17.272 4.901 43.655 1.00 33.12 85 ARG A O 1
ATOM 713 N N . GLY A 1 86 ? 15.608 6.392 43.425 1.00 29.19 86 GLY A N 1
ATOM 714 C CA . GLY A 1 86 ? 16.465 7.568 43.607 1.00 29.19 86 GLY A CA 1
ATOM 715 C C . GLY A 1 86 ? 15.791 8.887 43.237 1.00 29.19 86 GLY A C 1
ATOM 716 O O . GLY A 1 86 ? 15.892 9.331 42.102 1.00 29.19 86 GLY A O 1
ATOM 717 N N . GLN A 1 87 ? 15.118 9.511 44.207 1.00 39.91 87 GLN A N 1
ATOM 718 C CA . GLN A 1 87 ? 14.882 10.956 44.211 1.00 39.91 87 GLN A CA 1
ATOM 719 C C . GLN A 1 87 ? 16.223 11.673 44.389 1.00 39.91 87 GLN A C 1
ATOM 721 O O . GLN A 1 87 ? 16.905 11.372 45.363 1.00 39.91 87 GLN A O 1
ATOM 726 N N . VAL A 1 88 ? 16.527 12.661 43.544 1.00 30.70 88 VAL A N 1
ATOM 727 C CA . VAL A 1 88 ? 17.260 13.882 43.921 1.00 30.70 88 VAL A CA 1
ATOM 728 C C . VAL A 1 88 ? 16.765 15.016 43.018 1.00 30.70 88 VAL A C 1
ATOM 730 O O . VAL A 1 88 ? 16.878 14.939 41.797 1.00 30.70 88 VAL A O 1
ATOM 733 N N . SER A 1 89 ? 16.202 16.055 43.633 1.00 41.34 89 SER A N 1
ATOM 734 C CA . SER A 1 89 ? 16.070 17.387 43.041 1.00 41.34 89 SER A CA 1
ATOM 735 C C . SER A 1 89 ? 17.440 18.055 43.031 1.00 41.34 89 SER A C 1
ATOM 737 O O . SER A 1 89 ? 18.089 18.050 44.074 1.00 41.34 89 SER A O 1
ATOM 739 N N . GLN A 1 90 ? 17.845 18.676 41.924 1.00 37.34 90 GLN A N 1
ATOM 740 C CA . GLN A 1 90 ? 18.754 19.825 41.955 1.00 37.34 90 GLN A CA 1
ATOM 741 C C . GLN A 1 90 ? 18.727 20.584 40.626 1.00 37.34 90 GLN A C 1
ATOM 743 O O . GLN A 1 90 ? 18.928 20.014 39.554 1.00 37.34 90 GLN A O 1
ATOM 748 N N . ASP A 1 91 ? 18.451 21.878 40.753 1.00 41.41 91 ASP A N 1
ATOM 749 C CA . ASP A 1 91 ? 18.682 22.926 39.772 1.00 41.41 91 ASP A CA 1
ATOM 750 C C . ASP A 1 91 ? 20.134 22.904 39.273 1.00 41.41 91 ASP A C 1
ATOM 752 O O . ASP A 1 91 ? 21.060 22.937 40.083 1.00 41.41 91 ASP A O 1
ATOM 756 N N . ALA A 1 92 ? 20.336 22.890 37.952 1.00 33.72 92 ALA A N 1
ATOM 757 C CA . ALA A 1 92 ? 21.575 23.332 37.312 1.00 33.72 92 ALA A CA 1
ATOM 758 C C . ALA A 1 92 ? 21.360 23.586 35.809 1.00 33.72 92 ALA A C 1
ATOM 760 O O . ALA A 1 92 ? 20.696 22.820 35.112 1.00 33.72 92 ALA A O 1
ATOM 761 N N . GLU A 1 93 ? 21.934 24.699 35.359 1.00 38.62 93 GLU A N 1
ATOM 762 C CA . GLU A 1 93 ? 22.061 25.246 34.005 1.00 38.62 93 GLU A CA 1
ATOM 763 C C . GLU A 1 93 ? 21.903 24.266 32.828 1.00 38.62 93 GLU A C 1
ATOM 765 O O . GLU A 1 93 ? 22.649 23.300 32.672 1.00 38.62 93 GLU A O 1
ATOM 770 N N . GLN A 1 94 ? 20.967 24.591 31.928 1.00 35.91 94 GLN A N 1
ATOM 771 C CA . GLN A 1 94 ? 20.815 23.936 30.629 1.00 35.91 94 GLN A CA 1
ATOM 772 C C . GLN A 1 94 ? 21.995 24.271 29.696 1.00 35.91 94 GLN A C 1
ATOM 774 O O . GLN A 1 94 ? 22.162 25.437 29.329 1.00 35.91 94 GLN A O 1
ATOM 779 N N . PRO A 1 95 ? 22.756 23.277 29.202 1.00 44.78 95 PRO A N 1
ATOM 780 C CA . PRO A 1 95 ? 23.586 23.460 28.023 1.00 44.78 95 PRO A CA 1
ATOM 781 C C . PRO A 1 95 ? 22.713 23.412 26.750 1.00 44.78 95 PRO A C 1
ATOM 783 O O . PRO A 1 95 ? 21.642 22.795 26.745 1.00 44.78 95 PRO A O 1
ATOM 786 N N . PRO A 1 96 ? 23.139 24.050 25.644 1.00 44.69 96 PRO A N 1
ATOM 787 C CA . PRO A 1 96 ? 22.353 24.122 24.419 1.00 44.69 96 PRO A CA 1
ATOM 788 C C . PRO A 1 96 ? 22.157 22.723 23.820 1.00 44.69 96 PRO A C 1
ATOM 790 O O . PRO A 1 96 ? 23.114 22.030 23.473 1.00 44.69 96 PRO A O 1
ATOM 793 N N . LEU A 1 97 ? 20.892 22.313 23.700 1.00 54.28 97 LEU A N 1
ATOM 794 C CA . LEU A 1 97 ? 20.492 21.028 23.131 1.00 54.28 97 LEU A CA 1
ATOM 795 C C . LEU A 1 97 ? 21.063 20.857 21.708 1.00 54.28 97 LEU A C 1
ATOM 797 O O . LEU A 1 97 ? 20.874 21.737 20.860 1.00 54.28 97 LEU A O 1
ATOM 801 N N . PRO A 1 98 ? 21.707 19.718 21.395 1.00 52.56 98 PRO A N 1
ATOM 802 C CA . PRO A 1 98 ? 22.172 19.442 20.045 1.00 52.56 98 PRO A CA 1
ATOM 803 C C . PRO A 1 98 ? 20.974 19.315 19.095 1.00 52.56 98 PRO A C 1
ATOM 805 O O . PRO A 1 98 ? 19.949 18.712 19.427 1.00 52.56 98 PRO A O 1
ATOM 808 N N . ARG A 1 99 ? 21.102 19.884 17.889 1.00 52.31 99 ARG A N 1
ATOM 809 C CA . ARG A 1 99 ? 20.104 19.764 16.815 1.00 52.31 99 ARG A CA 1
ATOM 810 C C . ARG A 1 99 ? 19.855 18.285 16.509 1.00 52.31 99 ARG A C 1
ATOM 812 O O . ARG A 1 99 ? 20.668 17.629 15.867 1.00 52.31 99 ARG A O 1
ATOM 819 N N . GLN A 1 100 ? 18.715 17.776 16.963 1.00 55.72 100 GLN A N 1
ATOM 820 C CA . GLN A 1 100 ? 18.261 16.425 16.648 1.00 55.72 100 GLN A CA 1
ATOM 821 C C . GLN A 1 100 ? 17.902 16.331 15.162 1.00 55.72 100 GLN A C 1
ATOM 823 O O . GLN A 1 100 ? 17.151 17.163 14.645 1.00 55.72 100 GLN A O 1
ATOM 828 N N . SER A 1 101 ? 18.428 15.312 14.483 1.00 69.00 101 SER A N 1
ATOM 829 C CA . SER A 1 101 ? 18.062 14.996 13.103 1.00 69.00 101 SER A CA 1
ATOM 830 C C . SER A 1 101 ? 16.599 14.538 13.025 1.00 69.00 101 SER A C 1
ATOM 832 O O . SER A 1 101 ? 16.033 14.036 14.000 1.00 69.00 101 SER A O 1
ATOM 834 N N . ALA A 1 102 ? 15.971 14.697 11.858 1.00 60.88 102 ALA A N 1
ATOM 835 C CA . ALA A 1 102 ? 14.586 14.272 11.634 1.00 60.88 102 ALA A CA 1
ATOM 836 C C . ALA A 1 102 ? 14.366 12.784 11.980 1.00 60.88 102 ALA A C 1
ATOM 838 O O . ALA A 1 102 ? 13.336 12.425 12.543 1.00 60.88 102 ALA A O 1
ATOM 839 N N . THR A 1 103 ? 15.368 11.940 11.732 1.00 63.31 103 THR A N 1
ATOM 840 C CA . THR A 1 103 ? 15.359 10.508 12.057 1.00 63.31 103 THR A CA 1
ATOM 841 C C . THR A 1 103 ? 15.378 10.250 13.565 1.00 63.31 103 THR A C 1
ATOM 843 O O . THR A 1 103 ? 14.662 9.377 14.049 1.00 63.31 103 THR A O 1
ATOM 846 N N . GLN A 1 104 ? 16.141 11.040 14.329 1.00 62.94 104 GLN A N 1
ATOM 847 C CA . GLN A 1 104 ? 16.180 10.940 15.791 1.00 62.94 104 GLN A CA 1
ATOM 848 C C . GLN A 1 104 ? 14.832 11.336 16.411 1.00 62.94 104 GLN A C 1
ATOM 850 O O . GLN A 1 104 ? 14.382 10.709 17.367 1.00 62.94 104 GLN A O 1
ATOM 855 N N . ARG A 1 105 ? 14.159 12.348 15.842 1.00 61.75 105 ARG A N 1
ATOM 856 C CA . ARG A 1 105 ? 12.805 12.737 16.267 1.00 61.75 105 ARG A CA 1
ATOM 857 C C . ARG A 1 105 ? 11.793 11.627 16.004 1.00 61.75 105 ARG A C 1
ATOM 859 O O . ARG A 1 105 ? 11.057 11.276 16.915 1.00 61.75 105 ARG A O 1
ATOM 866 N N . GLN A 1 106 ? 11.823 11.016 14.819 1.00 57.03 106 GLN A N 1
ATOM 867 C CA . GLN A 1 106 ? 10.936 9.896 14.483 1.00 57.03 106 GLN A CA 1
ATOM 868 C C . GLN A 1 106 ? 11.143 8.683 15.404 1.00 57.03 106 GLN A C 1
ATOM 870 O O . GLN A 1 106 ? 10.170 8.079 15.847 1.00 57.03 106 GLN A O 1
ATOM 875 N N . LEU A 1 107 ? 12.392 8.343 15.739 1.00 61.22 107 LEU A N 1
ATOM 876 C CA . LEU A 1 107 ? 12.698 7.261 16.684 1.00 61.22 107 LEU A CA 1
ATOM 877 C C . LEU A 1 107 ? 12.201 7.569 18.103 1.00 61.22 107 LEU A C 1
ATOM 879 O O . LEU A 1 107 ? 11.623 6.698 18.752 1.00 61.22 107 LEU A O 1
ATOM 883 N N . ASN A 1 108 ? 12.376 8.807 18.567 1.00 60.34 108 ASN A N 1
ATOM 884 C CA . ASN A 1 108 ? 11.873 9.232 19.871 1.00 60.34 108 ASN A CA 1
ATOM 885 C C . ASN A 1 108 ? 10.336 9.250 19.913 1.00 60.34 108 ASN A C 1
ATOM 887 O O . ASN A 1 108 ? 9.756 8.821 20.902 1.00 60.34 108 ASN A O 1
ATOM 891 N N . GLU A 1 109 ? 9.664 9.677 18.842 1.00 57.62 109 GLU A N 1
ATOM 892 C CA . GLU A 1 109 ? 8.198 9.643 18.729 1.00 57.62 109 GLU A CA 1
ATOM 893 C C . GLU A 1 109 ? 7.646 8.208 18.761 1.00 57.62 109 GLU A C 1
ATOM 895 O O . GLU A 1 109 ? 6.638 7.949 19.421 1.00 57.62 109 GLU A O 1
ATOM 900 N N . LEU A 1 110 ? 8.325 7.259 18.105 1.00 56.03 110 LEU A N 1
ATOM 901 C CA . LEU A 1 110 ? 7.963 5.839 18.143 1.00 56.03 110 LEU A CA 1
ATOM 902 C C . LEU A 1 110 ? 8.143 5.241 19.544 1.00 56.03 110 LEU A C 1
ATOM 904 O O . LEU A 1 110 ? 7.235 4.576 20.043 1.00 56.03 110 LEU A O 1
ATOM 908 N N . ASN A 1 111 ? 9.276 5.511 20.198 1.00 51.97 111 ASN A N 1
ATOM 909 C CA . ASN A 1 111 ? 9.521 5.036 21.561 1.00 51.97 111 ASN A CA 1
ATOM 910 C C . ASN A 1 111 ? 8.552 5.662 22.569 1.00 51.97 111 ASN A C 1
ATOM 912 O O . ASN A 1 111 ? 8.024 4.950 23.423 1.00 51.97 111 ASN A O 1
ATOM 916 N N . ASN A 1 112 ? 8.252 6.955 22.449 1.00 53.50 112 ASN A N 1
ATOM 917 C CA . ASN A 1 112 ? 7.324 7.634 23.350 1.00 53.50 112 ASN A CA 1
ATOM 918 C C . ASN A 1 112 ? 5.892 7.110 23.184 1.00 53.50 112 ASN A C 1
ATOM 920 O O . ASN A 1 112 ? 5.247 6.809 24.181 1.00 53.50 112 ASN A O 1
ATOM 924 N N . GLY A 1 113 ? 5.422 6.886 21.951 1.00 54.50 113 GLY A N 1
ATOM 925 C CA . GLY A 1 113 ? 4.076 6.350 21.714 1.00 54.50 113 GLY A CA 1
ATOM 926 C C . GLY A 1 113 ? 3.876 4.911 22.208 1.00 54.50 113 GLY A C 1
ATOM 927 O O . GLY A 1 113 ? 2.772 4.549 22.611 1.00 54.50 113 GLY A O 1
ATOM 928 N N . VAL A 1 114 ? 4.929 4.085 22.201 1.00 53.62 114 VAL A N 1
ATOM 929 C CA . VAL A 1 114 ? 4.895 2.723 22.770 1.00 53.62 114 VAL A CA 1
ATOM 930 C C . VAL A 1 114 ? 4.980 2.761 24.299 1.00 53.62 114 VAL A C 1
ATOM 932 O O . VAL A 1 114 ? 4.269 2.012 24.967 1.00 53.62 114 VAL A O 1
ATOM 935 N N . THR A 1 115 ? 5.791 3.664 24.854 1.00 53.44 115 THR A N 1
ATOM 936 C CA . THR A 1 115 ? 5.959 3.816 26.308 1.00 53.44 115 THR A CA 1
ATOM 937 C C . THR A 1 115 ? 4.702 4.399 26.957 1.00 53.44 115 THR A C 1
ATOM 939 O O . THR A 1 115 ? 4.255 3.883 27.975 1.00 53.44 115 THR A O 1
ATOM 942 N N . GLU A 1 116 ? 4.063 5.402 26.347 1.00 55.75 116 GLU A N 1
ATOM 943 C CA . GLU A 1 116 ? 2.786 5.966 26.815 1.00 55.75 116 GLU A CA 1
ATOM 944 C C . GLU A 1 116 ? 1.672 4.917 26.831 1.00 55.75 116 GLU A C 1
ATOM 946 O O . GLU A 1 116 ? 0.916 4.834 27.796 1.00 55.75 116 GLU A O 1
ATOM 951 N N . LEU A 1 117 ? 1.606 4.064 25.803 1.00 56.50 117 LEU A N 1
ATOM 952 C CA . LEU A 1 117 ? 0.651 2.960 25.766 1.00 56.50 117 LEU A CA 1
ATOM 953 C C . LEU A 1 117 ? 0.952 1.875 26.792 1.00 56.50 117 LEU A C 1
ATOM 955 O O . LEU A 1 117 ? 0.008 1.266 27.263 1.00 56.50 117 LEU A O 1
ATOM 959 N N . GLN A 1 118 ? 2.216 1.612 27.135 1.00 54.78 118 GLN A N 1
ATOM 960 C CA . GLN A 1 118 ? 2.573 0.654 28.188 1.00 54.78 118 GLN A CA 1
ATOM 961 C C . GLN A 1 118 ? 2.311 1.199 29.594 1.00 54.78 118 GLN A C 1
ATOM 963 O O . GLN A 1 118 ? 1.873 0.447 30.460 1.00 54.78 118 GLN A O 1
ATOM 968 N N . VAL A 1 119 ? 2.548 2.492 29.818 1.00 57.62 119 VAL A N 1
ATOM 969 C CA . VAL A 1 119 ? 2.304 3.156 31.106 1.00 57.62 119 VAL A CA 1
ATOM 970 C C . VAL A 1 119 ? 0.803 3.354 31.348 1.00 57.62 119 VAL A C 1
ATOM 972 O O . VAL A 1 119 ? 0.347 3.179 32.474 1.00 57.62 119 VAL A O 1
ATOM 975 N N . MET A 1 120 ? 0.024 3.640 30.298 1.00 55.84 120 MET A N 1
ATOM 976 C CA . MET A 1 120 ? -1.445 3.744 30.344 1.00 55.84 120 MET A CA 1
ATOM 977 C C . MET A 1 120 ? -2.161 2.442 29.947 1.00 55.84 120 MET A C 1
ATOM 979 O O . MET A 1 120 ? -3.381 2.440 29.818 1.00 55.84 120 MET A O 1
ATOM 983 N N . ALA A 1 121 ? -1.438 1.334 29.722 1.00 57.12 121 ALA A N 1
ATOM 984 C CA . ALA A 1 121 ? -2.019 0.079 29.219 1.00 57.12 121 ALA A CA 1
ATOM 985 C C . ALA A 1 121 ? -3.156 -0.441 30.104 1.00 57.12 121 ALA A C 1
ATOM 987 O O . ALA A 1 121 ? -4.013 -1.177 29.614 1.00 57.12 121 ALA A O 1
ATOM 988 N N . GLY A 1 122 ? -3.160 -0.053 31.384 1.00 61.41 122 GLY A N 1
ATOM 989 C CA . GLY A 1 122 ? -4.215 -0.362 32.336 1.00 61.41 122 GLY A CA 1
ATOM 990 C C . GLY A 1 122 ? -4.615 -1.839 32.324 1.00 61.41 122 GLY A C 1
ATOM 991 O O . GLY A 1 122 ? -3.904 -2.726 31.852 1.00 61.41 122 GLY A O 1
ATOM 992 N N . GLN A 1 123 ? -5.804 -2.114 32.836 1.00 79.56 123 GLN A N 1
ATOM 993 C CA . GLN A 1 123 ? -6.447 -3.424 32.725 1.00 79.56 123 GLN A CA 1
ATOM 994 C C . GLN A 1 123 ? -7.130 -3.623 31.355 1.00 79.56 123 GLN A C 1
ATOM 996 O O . GLN A 1 123 ? -7.470 -4.745 30.980 1.00 79.56 123 GLN A O 1
ATOM 1001 N N . TYR A 1 124 ? -7.338 -2.541 30.597 1.00 86.44 124 TYR A N 1
ATOM 1002 C CA . TYR A 1 124 ? -8.310 -2.499 29.502 1.00 86.44 124 TYR A CA 1
ATOM 1003 C C . TYR A 1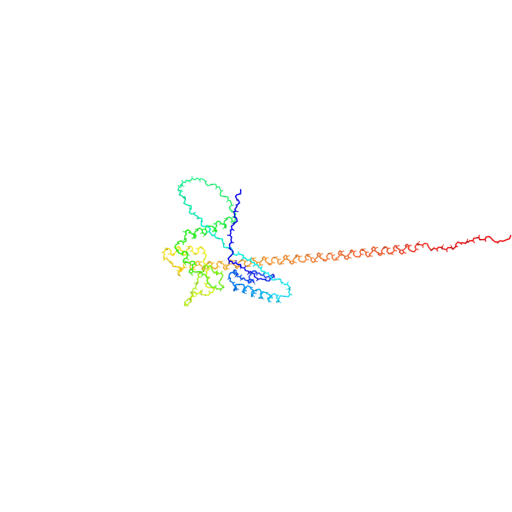 124 ? -7.701 -2.603 28.096 1.00 86.44 124 TYR A C 1
ATOM 1005 O O . TYR A 1 124 ? -8.430 -2.913 27.156 1.00 86.44 124 TYR A O 1
ATOM 1013 N N . LEU A 1 125 ? -6.382 -2.424 27.923 1.00 88.75 125 LEU A N 1
ATOM 1014 C CA . LEU A 1 125 ? -5.742 -2.478 26.599 1.00 88.75 125 LEU A CA 1
ATOM 1015 C C . LEU A 1 125 ? -5.894 -3.846 25.923 1.00 88.75 125 LEU A C 1
ATOM 1017 O O . LEU A 1 125 ? -6.236 -3.924 24.741 1.00 88.75 125 LEU A O 1
ATOM 1021 N N . LEU A 1 126 ? -5.637 -4.934 26.651 1.00 88.94 126 LEU A N 1
ATOM 1022 C CA . LEU A 1 126 ? -5.735 -6.279 26.084 1.00 88.94 126 LEU A CA 1
ATOM 1023 C C . LEU A 1 126 ? -7.188 -6.627 25.696 1.00 88.94 126 LEU A C 1
ATOM 1025 O O . LEU A 1 126 ? -7.395 -6.997 24.540 1.00 88.94 126 LEU A O 1
ATOM 1029 N N . PRO A 1 127 ? -8.200 -6.439 26.568 1.00 92.00 127 PRO A N 1
ATOM 1030 C CA . PRO A 1 127 ? -9.602 -6.599 26.182 1.00 92.00 127 PRO A CA 1
ATOM 1031 C C . PRO A 1 127 ? -10.009 -5.749 24.972 1.00 92.00 127 PRO A C 1
ATOM 1033 O O . PRO A 1 127 ? -10.629 -6.265 24.046 1.00 92.00 127 PRO A O 1
ATOM 1036 N N . LEU A 1 128 ? -9.611 -4.471 24.935 1.00 92.81 128 LEU A N 1
ATOM 1037 C CA . LEU A 1 128 ? -9.946 -3.555 23.842 1.00 92.81 128 LEU A CA 1
ATOM 1038 C C . LEU A 1 128 ? -9.358 -4.023 22.504 1.00 92.81 128 LEU A C 1
ATOM 1040 O O . LEU A 1 128 ? -10.060 -4.095 21.494 1.00 92.81 128 LEU A O 1
ATOM 1044 N N . THR A 1 129 ? -8.068 -4.366 22.496 1.00 92.94 129 THR A N 1
ATOM 1045 C CA . THR A 1 129 ? -7.366 -4.824 21.285 1.00 92.94 129 THR A CA 1
ATOM 1046 C C . THR A 1 129 ? -7.882 -6.171 20.787 1.00 92.94 129 THR A C 1
ATOM 1048 O O . THR A 1 129 ? -7.896 -6.393 19.579 1.00 92.94 129 THR A O 1
ATOM 1051 N N . GLN A 1 130 ? -8.322 -7.057 21.686 1.00 92.25 130 GLN A N 1
ATOM 1052 C CA . GLN A 1 130 ? -8.935 -8.336 21.329 1.00 92.25 130 GLN A CA 1
ATOM 1053 C C . GLN A 1 130 ? -10.347 -8.156 20.769 1.00 92.25 130 GLN A C 1
ATOM 1055 O O . GLN A 1 130 ? -10.649 -8.731 19.725 1.00 92.25 130 GLN A O 1
ATOM 1060 N N . HIS A 1 131 ? -11.181 -7.342 21.422 1.00 94.56 131 HIS A N 1
ATOM 1061 C CA . HIS A 1 131 ? -12.566 -7.104 21.014 1.00 94.56 131 HIS A CA 1
ATOM 1062 C C . HIS A 1 131 ? -12.644 -6.464 19.621 1.00 94.56 131 HIS A C 1
ATOM 1064 O O . HIS A 1 131 ? -13.379 -6.925 18.753 1.00 94.56 131 HIS A O 1
ATOM 1070 N N . TRP A 1 132 ? -11.816 -5.447 19.371 1.00 95.31 132 TRP A N 1
ATOM 1071 C CA . TRP A 1 132 ? -11.804 -4.703 18.107 1.00 95.31 132 TRP A CA 1
ATOM 1072 C C . TRP A 1 132 ? -10.775 -5.202 17.097 1.00 95.31 132 TRP A C 1
ATOM 1074 O O . TRP A 1 132 ? -10.444 -4.497 16.135 1.00 95.31 132 TRP A O 1
ATOM 1084 N N . ARG A 1 133 ? -10.239 -6.412 17.292 1.00 94.94 133 ARG A N 1
ATOM 1085 C CA . ARG A 1 133 ? -9.331 -7.009 16.317 1.00 94.94 133 ARG A CA 1
ATOM 1086 C C . ARG A 1 133 ? -10.088 -7.275 15.023 1.00 94.94 133 ARG A C 1
ATOM 1088 O O . ARG A 1 133 ? -11.021 -8.072 14.981 1.00 94.94 133 ARG A O 1
ATOM 1095 N N . CYS A 1 134 ? -9.653 -6.644 13.941 1.00 94.12 134 CYS A N 1
ATOM 1096 C CA . CYS A 1 134 ? -10.303 -6.795 12.653 1.00 94.12 134 CYS A CA 1
ATOM 1097 C C . CYS A 1 134 ? -10.148 -8.220 12.116 1.00 94.12 134 CYS A C 1
ATOM 1099 O O . CYS A 1 134 ? -9.028 -8.709 11.923 1.00 94.12 134 CYS A O 1
ATOM 1101 N N . THR A 1 135 ? -11.278 -8.845 11.803 1.00 92.75 135 THR A N 1
ATOM 1102 C CA . THR A 1 135 ? -11.358 -10.175 11.188 1.00 92.75 135 THR A CA 1
ATOM 1103 C C . THR A 1 135 ? -11.867 -10.140 9.748 1.00 92.75 135 THR A C 1
ATOM 1105 O O . THR A 1 135 ? -11.847 -11.174 9.087 1.00 92.75 135 THR A O 1
ATOM 1108 N N . LEU A 1 136 ? -12.298 -8.978 9.234 1.00 91.75 136 LEU A N 1
ATOM 1109 C CA . LEU A 1 136 ? -12.905 -8.865 7.906 1.00 91.75 136 LEU A CA 1
ATOM 1110 C C . LEU A 1 136 ? -11.864 -9.027 6.783 1.00 91.75 136 LEU A C 1
ATOM 1112 O O . LEU A 1 136 ? -11.006 -8.147 6.622 1.00 91.75 136 LEU A O 1
ATOM 1116 N N . PRO A 1 137 ? -11.978 -10.064 5.931 1.00 84.88 137 PRO A N 1
ATOM 1117 C CA . PRO A 1 137 ? -11.156 -10.178 4.733 1.00 84.88 137 PRO A CA 1
ATOM 1118 C C . PRO A 1 137 ? -11.462 -9.014 3.780 1.00 84.88 137 PRO A C 1
ATOM 1120 O O . PRO A 1 137 ? -12.608 -8.800 3.393 1.00 84.88 137 PRO A O 1
ATOM 1123 N N . GLY A 1 138 ? -10.442 -8.230 3.424 1.00 84.44 138 GLY A N 1
ATOM 1124 C CA . GLY A 1 138 ? -10.582 -7.038 2.574 1.00 84.44 138 GLY A CA 1
ATOM 1125 C C . GLY A 1 138 ? -10.618 -5.704 3.327 1.00 84.44 138 GLY A C 1
ATOM 1126 O O . GLY A 1 138 ? -10.625 -4.647 2.695 1.00 84.44 138 GLY A O 1
ATOM 1127 N N . CYS A 1 139 ? -10.588 -5.713 4.662 1.00 87.94 139 CYS A N 1
ATOM 1128 C CA . CYS A 1 139 ? -10.291 -4.506 5.427 1.00 87.94 139 CYS A CA 1
ATOM 1129 C C . CYS A 1 139 ? -8.780 -4.222 5.410 1.00 87.94 139 CYS A C 1
ATOM 1131 O O . CYS A 1 139 ? -7.971 -5.113 5.659 1.00 87.94 139 CYS A O 1
ATOM 1133 N N . PHE A 1 140 ? -8.387 -2.963 5.187 1.00 85.06 140 PHE A N 1
ATOM 1134 C CA . PHE A 1 140 ? -6.975 -2.544 5.235 1.00 85.06 140 PHE A CA 1
ATOM 1135 C C . PHE A 1 140 ? -6.327 -2.724 6.614 1.00 85.06 140 PHE A C 1
ATOM 1137 O O . PHE A 1 140 ? -5.106 -2.730 6.713 1.00 85.06 140 PHE A O 1
ATOM 1144 N N . ASN A 1 141 ? -7.141 -2.862 7.662 1.00 89.06 141 ASN A N 1
ATOM 1145 C CA . ASN A 1 141 ? -6.697 -3.030 9.041 1.00 89.06 141 ASN A CA 1
ATOM 1146 C C . ASN A 1 141 ? -6.804 -4.493 9.500 1.00 89.06 141 ASN A C 1
ATOM 1148 O O . ASN A 1 141 ? -6.974 -4.729 10.691 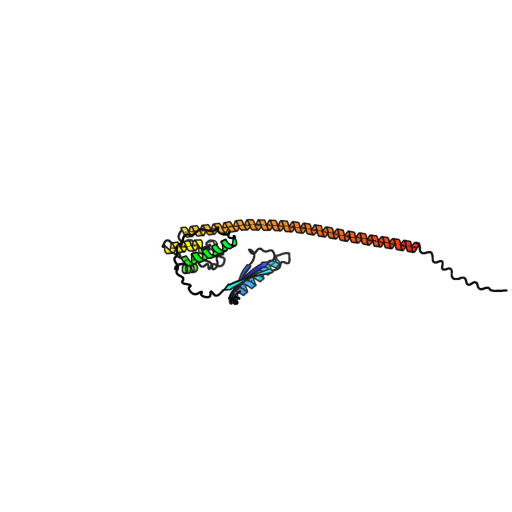1.00 89.06 141 ASN A O 1
ATOM 1152 N N . LEU A 1 142 ? -6.778 -5.476 8.590 1.00 90.62 142 LEU A N 1
ATOM 1153 C CA . LEU A 1 142 ? -6.862 -6.897 8.947 1.00 90.62 142 LEU A CA 1
ATOM 1154 C C . LEU A 1 142 ? -5.820 -7.249 10.026 1.00 90.62 142 LEU A C 1
ATOM 1156 O O . LEU A 1 142 ? -4.655 -6.874 9.920 1.00 90.62 142 LEU A O 1
ATOM 1160 N N . HIS A 1 143 ? -6.260 -7.944 11.078 1.00 88.25 143 HIS A N 1
ATOM 1161 C CA . HIS A 1 143 ? -5.490 -8.265 12.288 1.00 88.25 143 HIS A CA 1
ATOM 1162 C C . HIS A 1 143 ? -5.071 -7.083 13.175 1.00 88.25 143 HIS A C 1
ATOM 1164 O O . HIS A 1 143 ? -4.549 -7.333 14.262 1.00 88.25 143 HIS A O 1
ATOM 1170 N N . GLN A 1 144 ? -5.325 -5.842 12.763 1.00 91.62 144 GLN A N 1
ATOM 1171 C CA . GLN A 1 144 ? -5.141 -4.638 13.571 1.00 91.62 144 GLN A CA 1
ATOM 1172 C C . GLN A 1 144 ? -6.457 -4.219 14.237 1.00 91.62 144 GLN A C 1
ATOM 1174 O O . GLN A 1 144 ? -7.520 -4.774 13.958 1.00 91.62 144 GLN A O 1
ATOM 1179 N N . VAL A 1 145 ? -6.383 -3.231 15.128 1.00 93.94 145 VAL A N 1
ATOM 1180 C CA . VAL A 1 145 ? -7.550 -2.707 15.843 1.00 93.94 145 VAL A CA 1
ATOM 1181 C C . VAL A 1 145 ? -8.306 -1.726 14.950 1.00 93.94 145 VAL A C 1
ATOM 1183 O O . VAL A 1 145 ? -7.757 -0.713 14.501 1.00 93.94 145 VAL A O 1
ATOM 1186 N N . CYS A 1 146 ? -9.583 -2.002 14.701 1.00 95.94 146 CYS A N 1
ATOM 1187 C CA . CYS A 1 146 ? -10.470 -1.051 14.049 1.00 95.94 146 CYS A CA 1
ATOM 1188 C C . CYS A 1 146 ? -11.832 -1.012 14.730 1.00 95.94 146 CYS A C 1
ATOM 1190 O O . CYS A 1 146 ? -12.426 -2.048 15.013 1.00 95.94 146 CYS A O 1
ATOM 1192 N N . TRP A 1 147 ? -12.347 0.194 14.923 1.00 96.44 147 TRP A N 1
ATOM 1193 C CA . TRP A 1 147 ? -13.720 0.392 15.350 1.00 96.44 147 TRP A CA 1
ATOM 1194 C C . TRP A 1 147 ? -14.643 0.297 14.136 1.00 96.44 147 TRP A C 1
ATOM 1196 O O . TRP A 1 147 ? -14.308 0.805 13.060 1.00 96.44 147 TRP A O 1
ATOM 1206 N N . VAL A 1 148 ? -15.794 -0.347 14.300 1.00 95.56 148 VAL A N 1
ATOM 1207 C CA . VAL A 1 148 ? -16.781 -0.513 13.231 1.00 95.56 148 VAL A CA 1
ATOM 1208 C C . VAL A 1 148 ? -18.011 0.319 13.560 1.00 95.56 148 VAL A C 1
ATOM 1210 O O . VAL A 1 148 ? -18.669 0.086 14.568 1.00 95.56 148 VAL A O 1
ATOM 1213 N N . ALA A 1 149 ? -18.339 1.269 12.685 1.00 93.38 149 ALA A N 1
ATOM 1214 C CA . ALA A 1 149 ? -19.591 2.014 12.776 1.00 93.38 149 ALA A CA 1
ATOM 1215 C C . ALA A 1 149 ? -20.752 1.132 12.287 1.00 93.38 149 ALA A C 1
ATOM 1217 O O . ALA A 1 149 ? -21.102 1.162 11.103 1.00 93.38 149 ALA A O 1
ATOM 1218 N N . LEU A 1 150 ? -21.299 0.311 13.182 1.00 91.75 150 LEU A N 1
ATOM 1219 C CA . LEU A 1 150 ? -22.481 -0.502 12.902 1.00 91.75 150 LEU A CA 1
ATOM 1220 C C . LEU A 1 150 ? -23.711 0.401 12.748 1.00 91.75 150 LEU A C 1
ATOM 1222 O O . LEU A 1 150 ? -23.875 1.374 13.482 1.00 91.75 150 LEU A O 1
ATOM 1226 N N . ARG A 1 151 ? -24.557 0.101 11.761 1.00 90.25 151 ARG A N 1
ATOM 1227 C CA . ARG A 1 151 ? -25.896 0.701 11.636 1.00 90.25 151 ARG A CA 1
ATOM 1228 C C . ARG A 1 151 ? -26.931 -0.158 12.356 1.00 90.25 151 ARG A C 1
ATOM 1230 O O . ARG A 1 151 ? -26.654 -1.313 12.667 1.00 90.25 151 ARG A O 1
ATOM 1237 N N . ASP A 1 152 ? -28.130 0.382 12.555 1.00 87.06 152 ASP A N 1
ATOM 1238 C CA . ASP A 1 152 ? -29.238 -0.342 13.182 1.00 87.06 152 ASP A CA 1
ATOM 1239 C C . ASP A 1 152 ? -29.465 -1.707 12.509 1.00 87.06 152 ASP A C 1
ATOM 1241 O O . ASP A 1 152 ? -29.719 -1.796 11.305 1.00 87.06 152 ASP A O 1
ATOM 1245 N N . GLY A 1 153 ? -29.329 -2.777 13.297 1.00 85.62 153 GLY A N 1
ATOM 1246 C CA . GLY A 1 153 ? -29.471 -4.163 12.843 1.00 85.62 153 GLY A CA 1
ATOM 1247 C C . GLY A 1 153 ? -28.237 -4.785 12.173 1.00 85.62 153 GLY A C 1
ATOM 1248 O O . GLY A 1 153 ? -28.292 -5.958 11.806 1.00 85.62 153 GLY A O 1
ATOM 1249 N N . GLU A 1 154 ? -27.124 -4.060 12.013 1.00 89.69 154 GLU A N 1
ATOM 1250 C CA . GLU A 1 154 ? -25.852 -4.634 11.552 1.00 89.69 154 GLU A CA 1
ATOM 1251 C C . GLU A 1 154 ? -25.087 -5.282 12.722 1.00 89.69 154 GLU A C 1
ATOM 1253 O O . GLU A 1 154 ? -25.045 -4.758 13.833 1.00 89.69 154 GLU A O 1
ATOM 1258 N N . THR A 1 155 ? -24.427 -6.410 12.457 1.00 90.00 155 THR A N 1
ATOM 1259 C CA . THR A 1 155 ? -23.519 -7.076 13.402 1.00 90.00 155 THR A CA 1
ATOM 1260 C C . THR A 1 155 ? -22.086 -7.080 12.871 1.00 90.00 155 THR A C 1
ATOM 1262 O O . THR A 1 155 ? -21.837 -6.907 11.671 1.00 90.00 155 THR A O 1
ATOM 1265 N N . LEU A 1 156 ? -21.114 -7.264 13.770 1.00 88.25 156 LEU A N 1
ATOM 1266 C CA . LEU A 1 156 ? -19.716 -7.445 13.382 1.00 88.25 156 LEU A CA 1
ATOM 1267 C C . LEU A 1 156 ? -19.572 -8.632 12.407 1.00 88.25 156 LEU A C 1
ATOM 1269 O O . LEU A 1 156 ? -20.242 -9.650 12.578 1.00 88.25 156 LEU A O 1
ATOM 1273 N N . PRO A 1 157 ? -18.685 -8.535 11.399 1.00 86.88 157 PRO A N 1
ATOM 1274 C CA . PRO A 1 157 ? -17.676 -7.489 11.209 1.00 86.88 157 PRO A CA 1
ATOM 1275 C C . PRO A 1 157 ? -18.159 -6.218 10.484 1.00 86.88 157 PRO A C 1
ATOM 1277 O O . PRO A 1 157 ? -17.368 -5.294 10.336 1.00 86.88 157 PRO A O 1
ATOM 1280 N N . GLY A 1 158 ? -19.419 -6.138 10.046 1.00 88.25 158 GLY A N 1
ATOM 1281 C CA . GLY A 1 158 ? -19.940 -4.994 9.291 1.00 88.25 158 GLY A CA 1
ATOM 1282 C C . GLY A 1 158 ? -19.365 -4.855 7.871 1.00 88.25 158 GLY A C 1
ATOM 1283 O O . GLY A 1 158 ? -18.730 -5.758 7.322 1.00 88.25 158 GLY A O 1
ATOM 1284 N N . LYS A 1 159 ? -19.631 -3.710 7.229 1.00 87.62 159 LYS A N 1
ATOM 1285 C CA . LYS A 1 159 ? -19.131 -3.392 5.878 1.00 87.62 159 LYS A CA 1
ATOM 1286 C C . LYS A 1 159 ? -17.715 -2.836 5.945 1.00 87.62 159 LYS A C 1
ATOM 1288 O O . LYS A 1 159 ? -17.456 -1.950 6.750 1.00 87.62 159 LYS A O 1
ATOM 1293 N N . SER A 1 160 ? -16.850 -3.210 4.997 1.00 87.12 160 SER A N 1
ATOM 1294 C CA . SER A 1 160 ? -15.451 -2.741 4.924 1.00 87.12 160 SER A CA 1
ATOM 1295 C C . SER A 1 160 ? -15.298 -1.213 4.953 1.00 87.12 160 SER A C 1
ATOM 1297 O O . SER A 1 160 ? -14.348 -0.688 5.535 1.00 87.12 160 SER A O 1
ATOM 1299 N N . CYS A 1 161 ? -16.255 -0.473 4.385 1.00 86.88 161 CYS A N 1
ATOM 1300 C CA . CYS A 1 161 ? -16.264 0.988 4.388 1.00 86.88 161 CYS A CA 1
ATOM 1301 C C . CYS A 1 161 ? -16.616 1.619 5.748 1.00 86.88 161 CYS A C 1
ATOM 1303 O O . CYS A 1 161 ? -16.483 2.836 5.881 1.00 86.88 161 CYS A O 1
ATOM 1305 N N . HIS A 1 162 ? -17.038 0.842 6.746 1.00 92.19 162 HIS A N 1
ATOM 1306 C CA . HIS A 1 162 ? -17.370 1.300 8.099 1.00 92.19 162 HIS A CA 1
ATOM 1307 C C . HIS A 1 162 ? -16.264 1.003 9.127 1.00 92.19 162 HIS A C 1
ATOM 1309 O O . HIS A 1 162 ? -16.449 1.298 10.303 1.00 92.19 162 HIS A O 1
ATOM 1315 N N . HIS A 1 163 ? -15.111 0.469 8.709 1.00 93.94 163 HIS A N 1
ATOM 1316 C CA . HIS A 1 163 ? -13.973 0.240 9.604 1.00 93.94 163 HIS A CA 1
ATOM 1317 C C . HIS A 1 163 ? -13.116 1.502 9.712 1.00 93.94 163 HIS A C 1
ATOM 1319 O O . HIS A 1 163 ? -12.612 2.026 8.713 1.00 93.94 163 HIS A O 1
ATOM 1325 N N . TYR A 1 164 ? -12.904 1.962 10.939 1.00 95.44 164 TYR A N 1
ATOM 1326 C CA . TYR A 1 164 ? -12.064 3.104 11.267 1.00 95.44 164 TYR A CA 1
ATOM 1327 C C . TYR A 1 164 ? -10.814 2.610 12.002 1.00 95.44 164 TYR A C 1
ATOM 1329 O O . TYR A 1 164 ? -10.945 1.934 13.023 1.00 95.44 164 TYR A O 1
ATOM 1337 N N . PRO A 1 165 ? -9.601 2.907 11.503 1.00 94.00 165 PRO A N 1
ATOM 1338 C CA . PRO A 1 165 ? -8.373 2.497 12.175 1.00 94.00 165 PRO A CA 1
ATOM 1339 C C . PRO A 1 165 ? -8.273 3.165 13.549 1.00 94.00 165 PRO A C 1
ATOM 1341 O O . PRO A 1 165 ? -8.377 4.390 13.657 1.00 94.00 165 PRO A O 1
ATOM 1344 N N . VAL A 1 166 ? -8.033 2.367 14.589 1.00 94.69 166 VAL A N 1
ATOM 1345 C CA . VAL A 1 166 ? -7.808 2.879 15.944 1.00 94.69 166 VAL A CA 1
ATOM 1346 C C . VAL A 1 166 ? -6.308 3.070 16.130 1.00 94.69 166 VAL A C 1
ATOM 1348 O O . VAL A 1 166 ? -5.568 2.142 16.440 1.00 94.69 166 VAL A O 1
ATOM 1351 N N . HIS A 1 167 ? -5.837 4.292 15.887 1.00 90.00 167 HIS A N 1
ATOM 1352 C CA . HIS A 1 167 ? -4.440 4.652 16.131 1.00 90.00 167 HIS A CA 1
ATOM 1353 C C . HIS A 1 167 ? -4.138 4.727 17.631 1.00 90.00 167 HIS A C 1
ATOM 1355 O O . HIS A 1 167 ? -5.024 5.052 18.416 1.00 90.00 167 HIS A O 1
ATOM 1361 N N . ASN A 1 168 ? -2.865 4.566 18.007 1.00 89.00 168 ASN A N 1
ATOM 1362 C CA . ASN A 1 168 ? -2.391 4.655 19.395 1.00 89.00 168 ASN A CA 1
ATOM 1363 C C . ASN A 1 168 ? -2.944 5.876 20.145 1.00 89.00 168 ASN A C 1
ATOM 1365 O O . ASN A 1 168 ? -3.461 5.729 21.239 1.00 89.00 168 ASN A O 1
ATOM 1369 N N . SER A 1 169 ? -2.943 7.064 19.528 1.00 89.44 169 SER A N 1
ATOM 1370 C CA . SER A 1 169 ? -3.486 8.276 20.168 1.00 89.44 169 SER A CA 1
ATOM 1371 C C . SER A 1 169 ? -4.993 8.219 20.456 1.00 89.44 169 SER A C 1
ATOM 1373 O O . SER A 1 169 ? -5.442 8.757 21.464 1.00 89.44 169 SER A O 1
ATOM 1375 N N . ALA A 1 170 ? -5.784 7.580 19.587 1.00 92.88 170 ALA A N 1
ATOM 1376 C CA . ALA A 1 170 ? -7.208 7.355 19.832 1.00 92.88 170 ALA A CA 1
ATOM 1377 C C . ALA A 1 170 ? -7.417 6.234 20.858 1.00 92.88 170 ALA A C 1
ATOM 1379 O O . ALA A 1 170 ? -8.309 6.333 21.688 1.00 92.88 170 ALA A O 1
ATOM 1380 N N . MET A 1 171 ? -6.558 5.212 20.837 1.00 93.12 171 MET A N 1
ATOM 1381 C CA . MET A 1 171 ? -6.573 4.117 21.802 1.00 93.12 171 MET A CA 1
ATOM 1382 C C . MET A 1 171 ? -6.275 4.609 23.221 1.00 93.12 171 MET A C 1
ATOM 1384 O O . MET A 1 171 ? -7.038 4.307 24.126 1.00 93.12 171 MET A O 1
ATOM 1388 N N . THR A 1 172 ? -5.239 5.429 23.422 1.00 90.88 172 THR A N 1
ATOM 1389 C CA . THR A 1 172 ? -4.915 6.021 24.732 1.00 90.88 172 THR A CA 1
ATOM 1390 C C . THR A 1 172 ? -6.055 6.896 25.253 1.00 90.88 172 THR A C 1
ATOM 1392 O O . THR A 1 172 ? -6.400 6.822 26.428 1.00 90.88 172 THR A O 1
ATOM 1395 N N . MET A 1 173 ? -6.681 7.694 24.377 1.00 93.19 173 MET A N 1
ATOM 1396 C CA . MET A 1 173 ? -7.863 8.486 24.736 1.00 93.19 173 MET A CA 1
ATOM 1397 C C . MET A 1 173 ? -9.027 7.591 25.168 1.00 93.19 173 MET A C 1
ATOM 1399 O O . MET A 1 173 ? -9.672 7.882 26.168 1.00 93.19 173 MET A O 1
ATOM 1403 N N . TRP A 1 174 ? -9.257 6.495 24.445 1.00 94.94 174 TRP A N 1
ATOM 1404 C CA . TRP A 1 174 ? -10.313 5.540 24.759 1.00 94.94 174 TRP A CA 1
ATOM 1405 C C . TRP A 1 174 ? -10.080 4.851 26.101 1.00 94.94 174 TRP A C 1
ATOM 1407 O O . TRP A 1 174 ? -10.964 4.844 26.947 1.00 94.94 174 TRP A O 1
ATOM 1417 N N . LEU A 1 175 ? -8.867 4.358 26.348 1.00 93.81 175 LEU A N 1
ATOM 1418 C CA . LEU A 1 175 ? -8.514 3.728 27.620 1.00 93.81 175 LEU A CA 1
ATOM 1419 C C . LEU A 1 175 ? -8.703 4.686 28.804 1.00 93.81 175 LEU A C 1
ATOM 1421 O O . LEU A 1 175 ? -9.281 4.293 29.813 1.00 93.81 175 LEU A O 1
ATOM 1425 N N . ALA A 1 176 ? -8.311 5.954 28.652 1.00 91.81 176 ALA A N 1
ATOM 1426 C CA . ALA A 1 176 ? -8.507 6.970 29.684 1.00 91.81 176 ALA A CA 1
ATOM 1427 C C . ALA A 1 176 ? -9.990 7.300 29.950 1.00 91.81 176 ALA A C 1
ATOM 1429 O O . ALA A 1 176 ? -10.336 7.692 31.062 1.00 91.81 176 ALA A O 1
ATOM 1430 N N . GLU A 1 177 ? -10.868 7.181 28.950 1.00 94.19 177 GLU A N 1
ATOM 1431 C CA . GLU A 1 177 ? -12.316 7.372 29.120 1.00 94.19 177 GLU A CA 1
ATOM 1432 C C . GLU A 1 177 ? -12.996 6.122 29.700 1.00 94.19 177 GLU A C 1
ATOM 1434 O O . GLU A 1 177 ? -13.952 6.255 30.461 1.00 94.19 177 GLU A O 1
ATOM 1439 N N . ILE A 1 178 ? -12.477 4.919 29.425 1.00 94.19 178 ILE A N 1
ATOM 1440 C CA . ILE A 1 178 ? -12.915 3.676 30.085 1.00 94.19 178 ILE A CA 1
ATOM 1441 C C . ILE A 1 178 ? -12.596 3.728 31.581 1.00 94.19 178 ILE A C 1
ATOM 1443 O O . ILE A 1 178 ? -13.456 3.430 32.403 1.00 94.19 178 ILE A O 1
ATOM 1447 N N . GLU A 1 179 ? -11.389 4.163 31.953 1.00 91.31 179 GLU A N 1
ATOM 1448 C CA . GLU A 1 179 ? -10.989 4.294 33.362 1.00 91.31 179 GLU A CA 1
ATOM 1449 C C . GLU A 1 179 ? -11.869 5.274 34.153 1.00 91.31 179 GLU A C 1
ATOM 1451 O O . GLU A 1 179 ? -12.062 5.098 35.355 1.00 91.31 179 GLU A O 1
ATOM 1456 N N . LYS A 1 180 ? -12.424 6.287 33.482 1.00 92.12 180 LYS A N 1
ATOM 1457 C CA . LYS A 1 180 ? -13.342 7.270 34.078 1.00 92.12 180 LYS A CA 1
ATOM 1458 C C . LYS A 1 180 ? -14.802 6.819 34.089 1.00 92.12 180 LYS A C 1
ATOM 1460 O O . LYS A 1 180 ? -15.606 7.437 34.779 1.00 92.12 180 LYS A O 1
ATOM 1465 N N . GLY A 1 181 ? -15.140 5.762 33.348 1.00 91.94 181 GLY A N 1
ATOM 1466 C CA . GLY A 1 181 ? -16.515 5.296 33.165 1.00 91.94 181 GLY A CA 1
ATOM 1467 C C . GLY A 1 181 ? -17.327 6.095 32.139 1.00 91.94 181 GLY A C 1
ATOM 1468 O O . GLY A 1 181 ? -18.538 5.919 32.069 1.00 91.94 181 GLY A O 1
ATOM 1469 N N . ASP A 1 182 ? -16.681 6.945 31.334 1.00 94.19 182 ASP A N 1
ATOM 1470 C CA . ASP A 1 182 ? -17.330 7.744 30.279 1.00 94.19 182 ASP A CA 1
ATOM 1471 C C . ASP A 1 182 ? -17.537 6.944 28.978 1.00 94.19 182 ASP A C 1
ATOM 1473 O O . ASP A 1 182 ? -18.281 7.352 28.086 1.00 94.19 182 ASP A O 1
ATOM 1477 N N . SER A 1 183 ? -16.838 5.816 28.839 1.00 95.75 183 SER A N 1
ATOM 1478 C CA . SER A 1 183 ? -16.937 4.911 27.692 1.00 95.75 183 SER A CA 1
ATOM 1479 C C . SER A 1 183 ? -16.726 3.467 28.129 1.00 95.75 183 SER A C 1
ATOM 1481 O O . SER A 1 183 ? -16.216 3.205 29.219 1.00 95.75 183 SER A O 1
ATOM 1483 N N . SER A 1 184 ? -17.089 2.519 27.271 1.00 95.50 184 SER A N 1
ATOM 1484 C CA . SER A 1 184 ? -16.825 1.100 27.494 1.00 95.50 184 SER A CA 1
ATOM 1485 C C . SER A 1 184 ? -15.921 0.539 26.397 1.00 95.50 184 SER A C 1
ATOM 1487 O O . SER A 1 184 ? -15.571 1.223 25.432 1.00 95.50 184 SER A O 1
ATOM 1489 N N . ILE A 1 185 ? -15.513 -0.723 26.551 1.00 94.25 185 ILE A N 1
ATOM 1490 C CA . ILE A 1 185 ? -14.778 -1.439 25.501 1.00 94.25 185 ILE A CA 1
ATOM 1491 C C . ILE A 1 185 ? -15.650 -1.589 24.250 1.00 94.25 185 ILE A C 1
ATOM 1493 O O . ILE A 1 185 ? -15.129 -1.471 23.151 1.00 94.25 185 ILE A O 1
ATOM 1497 N N . GLU A 1 186 ? -16.950 -1.827 24.402 1.00 94.12 186 GLU A N 1
ATOM 1498 C CA . GLU A 1 186 ? -17.891 -2.105 23.306 1.00 94.12 186 GLU A CA 1
ATOM 1499 C C . GLU A 1 186 ? -18.467 -0.824 22.688 1.00 94.12 186 GLU A C 1
ATOM 1501 O O . GLU A 1 186 ? -18.763 -0.771 21.496 1.00 94.12 186 GLU A O 1
ATOM 1506 N N . GLU A 1 187 ? -18.585 0.234 23.484 1.00 93.56 187 GLU A N 1
ATOM 1507 C CA . GLU A 1 187 ? -19.225 1.485 23.097 1.00 93.56 187 GLU A CA 1
ATOM 1508 C C . GLU A 1 187 ? -18.274 2.658 23.381 1.00 93.56 187 GLU A C 1
ATOM 1510 O O . GLU A 1 187 ? -18.176 3.135 24.520 1.00 93.56 187 GLU A O 1
ATOM 1515 N N . PRO A 1 188 ? -17.521 3.125 22.363 1.00 95.50 188 PRO A N 1
ATOM 1516 C CA . PRO A 1 188 ? -16.725 4.335 22.502 1.00 95.50 188 PRO A CA 1
ATOM 1517 C C . PRO A 1 188 ? -17.632 5.552 22.683 1.00 95.50 188 PRO A C 1
ATOM 1519 O O . PRO A 1 188 ? -18.706 5.638 22.091 1.00 95.50 188 PRO A O 1
ATOM 1522 N N . SER A 1 189 ? -17.150 6.547 23.425 1.00 96.62 189 SER A N 1
ATOM 1523 C CA . SER A 1 189 ? -17.827 7.837 23.530 1.00 96.62 189 SER A CA 1
ATOM 1524 C C . SER A 1 189 ? -17.913 8.547 22.170 1.00 96.62 189 SER A C 1
ATOM 1526 O O . SER A 1 189 ? -17.077 8.358 21.277 1.00 96.62 189 SER A O 1
ATOM 1528 N N . GLU A 1 190 ? -18.865 9.474 22.039 1.00 95.88 190 GLU A N 1
ATOM 1529 C CA . GLU A 1 190 ? -18.988 10.350 20.863 1.00 95.88 190 GLU A CA 1
ATOM 1530 C C . GLU A 1 190 ? -17.692 11.111 20.546 1.00 95.88 190 GLU A C 1
ATOM 1532 O O . GLU A 1 190 ? -17.351 11.354 19.385 1.00 95.88 190 GLU A O 1
ATOM 1537 N N . ARG A 1 191 ? -16.910 11.448 21.576 1.00 96.00 191 ARG A N 1
ATOM 1538 C CA . ARG A 1 191 ? -15.624 12.126 21.414 1.00 96.00 191 ARG A CA 1
ATOM 1539 C C . ARG A 1 191 ? -14.594 11.231 20.726 1.00 96.00 191 ARG A C 1
ATOM 1541 O O . ARG A 1 191 ? -13.901 11.692 19.812 1.00 96.00 191 ARG A O 1
ATOM 1548 N N . ILE A 1 192 ? -14.504 9.964 21.128 1.00 96.25 192 ILE A N 1
ATOM 1549 C CA . ILE A 1 192 ? -13.628 8.973 20.490 1.00 96.25 192 ILE A CA 1
ATOM 1550 C C . ILE A 1 192 ? -14.097 8.715 19.057 1.00 96.25 192 ILE A C 1
ATOM 1552 O O . ILE A 1 192 ? -13.278 8.729 18.136 1.00 96.25 192 ILE A O 1
ATOM 1556 N N . ILE A 1 193 ? -15.406 8.566 18.837 1.00 96.06 193 ILE A N 1
ATOM 1557 C CA . ILE A 1 193 ? -15.988 8.370 17.501 1.00 96.06 193 ILE A CA 1
ATOM 1558 C C . ILE A 1 193 ? -15.626 9.539 16.577 1.00 96.06 193 ILE A C 1
ATOM 1560 O O . ILE A 1 193 ? -15.115 9.328 15.470 1.00 96.06 193 ILE A O 1
ATOM 1564 N N . ALA A 1 194 ? -15.821 10.779 17.032 1.00 95.12 194 ALA A N 1
ATOM 1565 C CA . ALA A 1 194 ? -15.447 11.975 16.283 1.00 95.12 194 ALA A CA 1
ATOM 1566 C C . ALA A 1 194 ? -13.945 11.987 15.953 1.00 95.12 194 ALA A C 1
ATOM 1568 O O . ALA A 1 194 ? -13.550 12.278 14.818 1.00 95.12 194 ALA A O 1
ATOM 1569 N N . ARG A 1 195 ? -13.094 11.598 16.912 1.00 94.62 195 ARG A N 1
ATOM 1570 C CA . ARG A 1 195 ? -11.645 11.504 16.707 1.00 94.62 195 ARG A CA 1
ATOM 1571 C C . ARG A 1 195 ? -11.268 10.451 15.665 1.00 94.62 195 ARG A C 1
ATOM 1573 O O . ARG A 1 195 ? -10.422 10.723 14.812 1.00 94.62 195 ARG A O 1
ATOM 1580 N N . LEU A 1 196 ? -11.888 9.274 15.697 1.00 95.50 196 LEU A N 1
ATOM 1581 C CA . LEU A 1 196 ? -11.648 8.194 14.735 1.00 95.50 196 LEU A CA 1
ATOM 1582 C C . LEU A 1 196 ? -12.070 8.593 13.314 1.00 95.50 196 LEU A C 1
ATOM 1584 O O . LEU A 1 196 ? -11.328 8.351 12.356 1.00 95.50 196 LEU A O 1
ATOM 1588 N N . ARG A 1 197 ? -13.215 9.273 13.169 1.00 94.44 197 ARG A N 1
ATOM 1589 C CA . ARG A 1 197 ? -13.663 9.836 11.883 1.00 94.44 197 ARG A CA 1
ATOM 1590 C C . ARG A 1 197 ? -12.660 10.855 11.343 1.00 94.44 197 ARG A C 1
ATOM 1592 O O . ARG A 1 197 ? -12.211 10.718 10.205 1.00 94.44 197 ARG A O 1
ATOM 1599 N N . GLN A 1 198 ? -12.209 11.783 12.187 1.00 93.00 198 GLN A N 1
ATOM 1600 C CA . GLN A 1 198 ? -11.206 12.784 11.817 1.00 93.00 198 GLN A CA 1
ATOM 1601 C C . GLN A 1 198 ? -9.879 12.147 11.366 1.00 93.00 198 GLN A C 1
ATOM 1603 O O . GLN A 1 198 ? -9.270 12.585 10.389 1.00 93.00 198 GLN A O 1
ATOM 1608 N N . LEU A 1 199 ? -9.400 11.115 12.067 1.00 90.06 199 LEU A N 1
ATOM 1609 C CA . LEU A 1 199 ? -8.165 10.413 11.699 1.00 90.06 199 LEU A CA 1
ATOM 1610 C C . LEU A 1 199 ? -8.292 9.712 10.344 1.00 90.06 199 LEU A C 1
ATOM 1612 O O . LEU A 1 199 ? -7.364 9.764 9.531 1.00 90.06 199 LEU A O 1
ATOM 1616 N N . ARG A 1 200 ? -9.452 9.112 10.064 1.00 89.12 200 ARG A N 1
ATOM 1617 C CA . ARG A 1 200 ? -9.728 8.507 8.760 1.00 89.12 200 ARG A CA 1
ATOM 1618 C C . ARG A 1 200 ? -9.726 9.547 7.644 1.00 89.12 200 ARG A C 1
ATOM 1620 O O . ARG A 1 200 ? -9.064 9.323 6.634 1.00 89.12 200 ARG A O 1
ATOM 1627 N N . GLU A 1 201 ? -10.404 10.677 7.825 1.00 88.38 201 GLU A N 1
ATOM 1628 C CA . GLU A 1 201 ? -10.418 11.772 6.845 1.00 88.38 201 GLU A CA 1
ATOM 1629 C C . GLU A 1 201 ? -9.006 12.288 6.558 1.00 88.38 201 GLU A C 1
ATOM 1631 O O . GLU A 1 201 ? -8.606 12.400 5.400 1.00 88.38 201 GLU A O 1
ATOM 1636 N N . ARG A 1 202 ? -8.192 12.501 7.601 1.00 85.94 202 ARG A N 1
ATOM 1637 C CA . ARG A 1 202 ? -6.780 12.887 7.443 1.00 85.94 202 ARG A CA 1
ATOM 1638 C C . ARG A 1 202 ? -5.980 11.849 6.658 1.00 85.94 202 ARG A C 1
ATOM 1640 O O . ARG A 1 202 ? -5.175 12.222 5.808 1.00 85.94 202 ARG A O 1
ATOM 1647 N N . SER A 1 203 ? -6.201 10.561 6.917 1.00 81.94 203 SER A N 1
ATOM 1648 C CA . SER A 1 203 ? -5.533 9.467 6.201 1.00 81.94 203 SER A CA 1
ATOM 1649 C C . SER A 1 203 ? -5.926 9.430 4.720 1.00 81.94 203 SER A C 1
ATOM 1651 O O . SER A 1 203 ? -5.059 9.323 3.851 1.00 81.94 203 SER A O 1
ATOM 1653 N N . VAL A 1 204 ? -7.215 9.595 4.408 1.00 80.50 204 VAL A N 1
ATOM 1654 C CA . VAL A 1 204 ? -7.718 9.671 3.025 1.00 80.50 204 VAL A CA 1
ATOM 1655 C C . VAL A 1 204 ? -7.151 10.897 2.303 1.00 80.50 204 VAL A C 1
ATOM 1657 O O . VAL A 1 204 ? -6.635 10.773 1.188 1.00 80.50 204 VAL A O 1
ATOM 1660 N N . ASN A 1 205 ? -7.152 12.059 2.955 1.00 77.75 205 ASN A N 1
ATOM 1661 C CA . ASN A 1 205 ? -6.612 13.293 2.388 1.00 77.75 205 ASN A CA 1
ATOM 1662 C C . ASN A 1 205 ? -5.105 13.170 2.131 1.00 77.75 205 ASN A C 1
ATOM 1664 O O . ASN A 1 205 ? -4.649 13.445 1.026 1.00 77.75 205 ASN A O 1
ATOM 1668 N N . SER A 1 206 ? -4.340 12.645 3.094 1.00 76.31 206 SER A N 1
ATOM 1669 C CA . SER A 1 206 ? -2.896 12.424 2.939 1.00 76.31 206 SER A CA 1
ATOM 1670 C C . SER A 1 206 ? -2.564 11.459 1.794 1.00 76.31 206 SER A C 1
ATOM 1672 O O . SER A 1 206 ? -1.625 11.700 1.032 1.00 76.31 206 SER A O 1
ATOM 1674 N N . ARG A 1 207 ? -3.351 10.387 1.617 1.00 72.94 207 ARG A N 1
ATOM 1675 C CA . ARG A 1 207 ? -3.200 9.460 0.481 1.00 72.94 207 ARG A CA 1
ATOM 1676 C C . ARG A 1 207 ? -3.465 10.143 -0.856 1.00 72.94 207 ARG A C 1
ATOM 1678 O O . ARG A 1 207 ? -2.770 9.844 -1.824 1.00 72.94 207 ARG A O 1
ATOM 1685 N N . THR A 1 208 ? -4.433 11.052 -0.897 1.00 73.31 208 THR A N 1
ATOM 1686 C CA . THR A 1 208 ? -4.760 11.828 -2.098 1.00 73.31 208 THR A CA 1
ATOM 1687 C C . THR A 1 208 ? -3.606 12.762 -2.455 1.00 73.31 208 THR A C 1
ATOM 1689 O O . THR A 1 208 ? -3.112 12.717 -3.579 1.00 73.31 208 THR A O 1
ATOM 1692 N N . THR A 1 209 ? -3.077 13.509 -1.481 1.00 70.56 209 THR A N 1
ATOM 1693 C CA . THR A 1 209 ? -1.938 14.418 -1.692 1.00 70.56 209 THR A CA 1
ATOM 1694 C C . THR A 1 209 ? -0.677 13.673 -2.131 1.00 70.56 209 THR A C 1
ATOM 1696 O O . THR A 1 209 ? -0.038 14.063 -3.104 1.00 70.56 209 THR A O 1
ATOM 1699 N N . ARG A 1 210 ? -0.342 12.547 -1.481 1.00 70.00 210 ARG A N 1
ATOM 1700 C CA . ARG A 1 210 ? 0.791 11.703 -1.902 1.00 70.00 210 ARG A CA 1
ATOM 1701 C C . ARG A 1 210 ? 0.573 11.079 -3.278 1.00 70.00 210 ARG A C 1
ATOM 1703 O O . ARG A 1 210 ? 1.529 10.909 -4.025 1.00 70.00 210 ARG A O 1
ATOM 1710 N N . GLY A 1 211 ? -0.668 10.730 -3.615 1.00 70.88 211 GLY A N 1
ATOM 1711 C CA . GLY A 1 211 ? -1.026 10.236 -4.943 1.00 70.88 211 GLY A CA 1
ATOM 1712 C C . GLY A 1 211 ? -0.757 11.268 -6.035 1.00 70.88 211 GLY A C 1
ATOM 1713 O O . GLY A 1 211 ? -0.211 10.911 -7.075 1.00 70.88 211 GLY A O 1
ATOM 1714 N N . MET A 1 212 ? -1.072 12.540 -5.777 1.00 72.31 212 MET A N 1
ATOM 1715 C CA . MET A 1 212 ? -0.770 13.638 -6.700 1.00 72.31 212 MET A CA 1
ATOM 1716 C C . MET A 1 212 ? 0.740 13.859 -6.847 1.00 72.31 212 MET A C 1
ATOM 1718 O O . MET A 1 212 ? 1.227 13.898 -7.970 1.00 72.31 212 MET A O 1
ATOM 1722 N N . GLN A 1 213 ? 1.487 13.888 -5.738 1.00 75.69 213 GLN A N 1
ATOM 1723 C CA . GLN A 1 213 ? 2.952 14.027 -5.768 1.00 75.69 213 GLN A CA 1
ATOM 1724 C C . GLN A 1 213 ? 3.636 12.877 -6.516 1.00 75.69 213 GLN A C 1
ATOM 1726 O O . GLN A 1 213 ? 4.544 13.094 -7.309 1.00 75.69 213 GLN A O 1
ATOM 1731 N N . HIS A 1 214 ? 3.196 11.636 -6.292 1.00 74.06 214 HIS A N 1
ATOM 1732 C CA . HIS A 1 214 ? 3.756 10.485 -6.996 1.00 74.06 214 HIS A CA 1
ATOM 1733 C C . HIS A 1 214 ? 3.475 10.553 -8.500 1.00 74.06 214 HIS A C 1
ATOM 1735 O O . HIS A 1 214 ? 4.327 10.173 -9.294 1.00 74.06 214 HIS A O 1
ATOM 1741 N N . ARG A 1 215 ? 2.288 11.023 -8.900 1.00 76.88 215 ARG A N 1
ATOM 1742 C CA . ARG A 1 215 ? 1.958 11.208 -10.316 1.00 76.88 215 ARG A CA 1
ATOM 1743 C C . ARG A 1 215 ? 2.867 12.250 -10.963 1.00 76.88 215 ARG A C 1
ATOM 1745 O O . ARG A 1 215 ? 3.425 11.974 -12.010 1.00 76.88 215 ARG A O 1
ATOM 1752 N N . GLU A 1 216 ? 3.093 13.374 -10.291 1.00 84.19 216 GLU A N 1
ATOM 1753 C CA . GLU A 1 216 ? 3.996 14.424 -10.768 1.00 84.19 216 GLU A CA 1
ATOM 1754 C C . GLU A 1 216 ? 5.439 13.919 -10.949 1.00 84.19 216 GLU A C 1
ATOM 1756 O O . GLU A 1 216 ? 6.073 14.203 -11.961 1.00 84.19 216 GLU A O 1
ATOM 1761 N N . ILE A 1 217 ? 5.940 13.100 -10.017 1.00 84.75 217 ILE A N 1
ATOM 1762 C CA . ILE A 1 217 ? 7.265 12.470 -10.139 1.00 84.75 217 ILE A CA 1
ATOM 1763 C C . ILE A 1 217 ? 7.314 11.499 -11.326 1.00 84.75 217 ILE A C 1
ATOM 1765 O O . ILE A 1 217 ? 8.305 11.471 -12.054 1.00 84.75 217 ILE A O 1
ATOM 1769 N N . VAL A 1 218 ? 6.266 10.695 -11.529 1.00 85.12 218 VAL A N 1
ATOM 1770 C CA . VAL A 1 218 ? 6.193 9.765 -12.668 1.00 85.12 218 VAL A CA 1
ATOM 1771 C C . VAL A 1 218 ? 6.181 10.531 -13.988 1.00 85.12 218 VAL A C 1
ATOM 1773 O O . VAL A 1 218 ? 6.965 10.199 -14.872 1.00 85.12 218 VAL A O 1
ATOM 1776 N N . ASP A 1 219 ? 5.380 11.592 -14.087 1.00 87.69 219 ASP A N 1
ATOM 1777 C CA . ASP A 1 219 ? 5.304 12.431 -15.283 1.00 87.69 219 ASP A CA 1
ATOM 1778 C C . ASP A 1 219 ? 6.672 13.089 -15.582 1.00 87.69 219 ASP A C 1
ATOM 1780 O O . ASP A 1 219 ? 7.107 13.136 -16.735 1.00 87.69 219 ASP A O 1
ATOM 1784 N N . GLN A 1 220 ? 7.413 13.527 -14.553 1.00 89.12 220 GLN A N 1
ATOM 1785 C CA . GLN A 1 220 ? 8.783 14.046 -14.708 1.00 89.12 220 GLN A CA 1
ATOM 1786 C C . GLN A 1 220 ? 9.777 12.974 -15.182 1.00 89.12 220 GLN A C 1
ATOM 1788 O O . GLN A 1 220 ? 10.605 13.239 -16.057 1.00 89.12 220 GLN A O 1
ATOM 1793 N N . LEU A 1 221 ? 9.708 11.760 -14.630 1.00 89.00 221 LEU A N 1
ATOM 1794 C CA . LEU A 1 221 ? 10.578 10.652 -15.036 1.00 89.00 221 LEU A CA 1
ATOM 1795 C C . LEU A 1 221 ? 10.290 10.193 -16.470 1.00 89.00 221 LEU A C 1
ATOM 1797 O O . LEU A 1 221 ? 11.225 9.880 -17.213 1.00 89.00 221 LEU A O 1
ATOM 1801 N N . GLU A 1 222 ? 9.025 10.182 -16.891 1.00 89.50 222 GLU A N 1
ATOM 1802 C CA . GLU A 1 222 ? 8.652 9.895 -18.279 1.00 89.50 222 GLU A CA 1
ATOM 1803 C C . GLU A 1 222 ? 9.232 10.945 -19.232 1.00 89.50 222 GLU A C 1
ATOM 1805 O O . GLU A 1 222 ? 9.867 10.581 -20.226 1.00 89.50 222 GLU A O 1
ATOM 1810 N N . GLN A 1 223 ? 9.129 12.235 -18.896 1.00 89.88 223 GLN A N 1
ATOM 1811 C CA . GLN A 1 223 ? 9.746 13.306 -19.686 1.00 89.88 223 GLN A CA 1
ATOM 1812 C C . GLN A 1 223 ? 11.267 13.126 -19.806 1.00 89.88 223 GLN A C 1
ATOM 1814 O O . GLN A 1 223 ? 11.802 13.166 -20.915 1.00 89.88 223 GLN A O 1
ATOM 1819 N N . GLN A 1 224 ? 11.968 12.837 -18.706 1.00 90.19 224 GLN A N 1
ATOM 1820 C CA . GLN A 1 224 ? 13.412 12.572 -18.746 1.00 90.19 224 GLN A CA 1
ATOM 1821 C C . GLN A 1 224 ? 13.762 11.350 -19.602 1.00 90.19 224 GLN A C 1
ATOM 1823 O O . GLN A 1 224 ? 14.717 11.386 -20.378 1.00 90.19 224 GLN A O 1
ATOM 1828 N N . THR A 1 225 ? 12.969 10.282 -19.511 1.00 91.19 225 THR A N 1
ATOM 1829 C CA . THR A 1 225 ? 13.184 9.060 -20.296 1.00 91.19 225 THR A CA 1
ATOM 1830 C C . THR A 1 225 ? 13.011 9.328 -21.792 1.00 91.19 225 THR A C 1
ATOM 1832 O O . THR A 1 225 ? 13.825 8.875 -22.600 1.00 91.19 225 THR A O 1
ATOM 1835 N N . THR A 1 226 ? 11.996 10.108 -22.179 1.00 90.88 226 THR A N 1
ATOM 1836 C CA . THR A 1 226 ? 11.800 10.492 -23.587 1.00 90.88 226 THR A CA 1
ATOM 1837 C C . THR A 1 226 ? 12.942 11.359 -24.116 1.00 90.88 226 THR A C 1
ATOM 1839 O O . THR A 1 226 ? 13.432 11.097 -25.213 1.00 90.88 226 THR A O 1
ATOM 1842 N N . ALA A 1 227 ? 13.437 12.314 -23.323 1.00 90.75 227 ALA A N 1
ATOM 1843 C CA . ALA A 1 227 ? 14.580 13.146 -23.697 1.00 90.75 227 ALA A CA 1
ATOM 1844 C C . ALA A 1 227 ? 15.866 12.318 -23.882 1.00 90.75 227 ALA A C 1
ATOM 1846 O O . ALA A 1 227 ? 16.568 12.475 -24.881 1.00 90.75 227 ALA A O 1
ATOM 1847 N N . LEU A 1 228 ? 16.146 11.381 -22.968 1.00 91.50 228 LEU A N 1
ATOM 1848 C CA . LEU A 1 228 ? 17.293 10.472 -23.082 1.00 91.50 228 LEU A CA 1
ATOM 1849 C C . LEU A 1 228 ? 17.186 9.552 -24.303 1.00 91.50 228 LEU A C 1
ATOM 1851 O O . LEU A 1 228 ? 18.188 9.289 -24.967 1.00 91.50 228 LEU A O 1
ATOM 1855 N N . THR A 1 229 ? 15.976 9.092 -24.628 1.00 91.38 229 THR A N 1
ATOM 1856 C CA . THR A 1 229 ? 15.737 8.261 -25.817 1.00 91.38 229 THR A CA 1
ATOM 1857 C C . THR A 1 229 ? 16.043 9.047 -27.093 1.00 91.38 229 THR A C 1
ATOM 1859 O O . THR A 1 229 ? 16.814 8.579 -27.925 1.00 91.38 229 THR A O 1
ATOM 1862 N N . GLN A 1 230 ? 15.548 10.286 -27.203 1.00 91.31 230 GLN A N 1
ATOM 1863 C CA . GLN A 1 230 ? 15.849 11.166 -28.340 1.00 91.31 230 GLN A CA 1
ATOM 1864 C C . GLN A 1 230 ? 17.354 11.434 -28.485 1.00 91.31 230 GLN A C 1
ATOM 1866 O O . GLN A 1 230 ? 17.888 11.426 -29.595 1.00 91.31 230 GLN A O 1
ATOM 1871 N N . GLN A 1 231 ? 18.059 11.635 -27.368 1.00 91.81 231 GLN A N 1
ATOM 1872 C CA . GLN A 1 231 ? 19.508 11.823 -27.384 1.00 91.81 231 GLN A CA 1
ATOM 1873 C C . GLN A 1 231 ? 20.249 10.563 -27.857 1.00 91.81 231 GLN A C 1
ATOM 1875 O O . GLN A 1 231 ? 21.195 10.665 -28.639 1.00 91.81 231 GLN A O 1
ATOM 1880 N N . SER A 1 232 ? 19.816 9.375 -27.426 1.00 92.81 232 SER A N 1
ATOM 1881 C CA . SER A 1 232 ? 20.369 8.103 -27.902 1.00 92.81 232 SER A CA 1
ATOM 1882 C C . SER A 1 232 ? 20.158 7.913 -29.406 1.00 92.81 232 SER A C 1
ATOM 1884 O O . SER A 1 232 ? 21.087 7.504 -30.104 1.00 92.81 232 SER A O 1
ATOM 1886 N N . ASP A 1 233 ? 18.972 8.240 -29.920 1.00 92.19 233 ASP A N 1
ATOM 1887 C CA . ASP A 1 233 ? 18.662 8.132 -31.349 1.00 92.19 233 ASP A CA 1
ATOM 1888 C C . ASP A 1 233 ? 19.556 9.065 -32.179 1.00 92.19 233 ASP A C 1
ATOM 1890 O O . ASP A 1 233 ? 20.115 8.655 -33.199 1.00 92.19 233 ASP A O 1
ATOM 1894 N N . ALA A 1 234 ? 19.782 10.295 -31.706 1.00 91.38 234 ALA A N 1
ATOM 1895 C CA . ALA A 1 234 ? 20.706 11.233 -32.341 1.00 91.38 234 ALA A CA 1
ATOM 1896 C C . ALA A 1 234 ? 22.153 10.700 -32.367 1.00 91.38 234 ALA A C 1
ATOM 1898 O O . ALA A 1 234 ? 22.840 10.807 -33.385 1.00 91.38 234 ALA A O 1
ATOM 1899 N N . LEU A 1 235 ? 22.620 10.076 -31.279 1.00 93.50 235 LEU A N 1
ATOM 1900 C CA . LEU A 1 235 ? 23.951 9.460 -31.229 1.00 93.50 235 LEU A CA 1
ATOM 1901 C C . LEU A 1 235 ? 24.073 8.257 -32.175 1.00 93.50 235 LEU A C 1
ATOM 1903 O O . LEU A 1 235 ? 25.103 8.104 -32.835 1.00 93.50 235 LEU A O 1
ATOM 1907 N N . GLN A 1 236 ? 23.032 7.429 -32.295 1.00 92.69 236 GLN A N 1
ATOM 1908 C CA . GLN A 1 236 ? 23.014 6.326 -33.261 1.00 92.69 236 GLN A CA 1
ATOM 1909 C C . GLN A 1 236 ? 23.068 6.835 -34.704 1.00 92.69 236 GLN A C 1
ATOM 1911 O O . GLN A 1 236 ? 23.817 6.291 -35.520 1.00 92.69 236 GLN A O 1
ATOM 1916 N N . GLN A 1 237 ? 22.342 7.913 -35.015 1.00 93.50 237 GLN A N 1
ATOM 1917 C CA . GLN A 1 237 ? 22.417 8.558 -36.326 1.00 93.50 237 GLN A CA 1
ATOM 1918 C C . GLN A 1 237 ? 23.834 9.060 -36.617 1.00 93.50 237 GLN A C 1
ATOM 1920 O O . GLN A 1 237 ? 24.389 8.730 -37.666 1.00 93.50 237 GLN A O 1
ATOM 1925 N N . LEU A 1 238 ? 24.464 9.769 -35.676 1.00 94.56 238 LEU A N 1
ATOM 1926 C CA . LEU A 1 238 ? 25.849 10.229 -35.829 1.00 94.56 238 LEU A CA 1
ATOM 1927 C C . LEU A 1 238 ? 26.830 9.069 -36.031 1.00 94.56 238 LEU A C 1
ATOM 1929 O O . LEU A 1 238 ? 27.695 9.150 -36.904 1.00 94.56 238 LEU A O 1
ATOM 1933 N N . SER A 1 239 ? 26.669 7.968 -35.291 1.00 94.38 239 SER A N 1
ATOM 1934 C CA . SER A 1 239 ? 27.481 6.763 -35.489 1.00 94.38 239 SER A CA 1
ATOM 1935 C C . SER A 1 239 ? 27.316 6.202 -36.902 1.00 94.38 239 SER A C 1
ATOM 1937 O O . SER A 1 239 ? 28.309 5.857 -37.535 1.00 94.38 239 SER A O 1
ATOM 1939 N N . SER A 1 240 ? 26.086 6.134 -37.422 1.00 93.69 240 SER A N 1
ATOM 1940 C CA . SER A 1 240 ? 25.828 5.618 -38.774 1.00 93.69 240 SER A CA 1
ATOM 1941 C C . SER A 1 240 ? 26.458 6.493 -39.866 1.00 93.69 240 SER A C 1
ATOM 1943 O O . SER A 1 240 ? 27.026 5.979 -40.836 1.00 93.69 240 SER A O 1
ATOM 1945 N N . ILE A 1 241 ? 26.433 7.817 -39.672 1.00 94.44 241 ILE A N 1
ATOM 1946 C CA . ILE A 1 241 ? 27.078 8.787 -40.561 1.00 94.44 241 ILE A CA 1
ATOM 1947 C C . ILE A 1 241 ? 28.595 8.594 -40.521 1.00 94.44 241 ILE A C 1
ATOM 1949 O O . ILE A 1 241 ? 29.224 8.504 -41.574 1.00 94.44 241 ILE A O 1
ATOM 1953 N N . ALA A 1 242 ? 29.180 8.470 -39.326 1.00 94.06 242 ALA A N 1
ATOM 1954 C CA . ALA A 1 242 ? 30.612 8.240 -39.166 1.00 94.06 242 ALA A CA 1
ATOM 1955 C C . ALA A 1 242 ? 31.063 6.953 -39.875 1.00 94.06 242 ALA A C 1
ATOM 1957 O O . ALA A 1 242 ? 32.016 6.991 -40.650 1.00 94.06 242 ALA A O 1
ATOM 1958 N N . THR A 1 243 ? 30.339 5.840 -39.699 1.00 93.88 243 THR A N 1
ATOM 1959 C CA . THR A 1 243 ? 30.641 4.575 -40.389 1.00 93.88 243 THR A CA 1
ATOM 1960 C C . THR A 1 243 ? 30.555 4.715 -41.910 1.00 93.88 243 THR A C 1
ATOM 1962 O O . THR A 1 243 ? 31.431 4.223 -42.622 1.00 93.88 243 THR A O 1
ATOM 1965 N N . SER A 1 244 ? 29.541 5.422 -42.414 1.00 95.31 244 SER A N 1
ATOM 1966 C CA . SER A 1 244 ? 29.375 5.666 -43.853 1.00 95.31 244 SER A CA 1
ATOM 1967 C C . SER A 1 244 ? 30.531 6.496 -44.423 1.00 95.31 244 SER A C 1
ATOM 1969 O O . SER A 1 244 ? 31.077 6.165 -45.474 1.00 95.31 244 SER A O 1
ATOM 1971 N N . LEU A 1 245 ? 30.968 7.537 -43.705 1.00 94.62 245 LEU A N 1
ATOM 1972 C CA . LEU A 1 245 ? 32.133 8.338 -44.089 1.00 94.62 245 LEU A CA 1
ATOM 1973 C C . LEU A 1 245 ? 33.415 7.500 -44.116 1.00 94.62 245 LEU A C 1
ATOM 1975 O O . LEU A 1 245 ? 34.191 7.612 -45.063 1.00 94.62 245 LEU A O 1
ATOM 1979 N N . THR A 1 246 ? 33.624 6.620 -43.132 1.00 94.25 246 THR A N 1
ATOM 1980 C CA . THR A 1 246 ? 34.776 5.705 -43.123 1.00 94.25 246 THR A CA 1
ATOM 1981 C C . THR A 1 246 ? 34.773 4.778 -44.340 1.00 94.25 246 THR A C 1
ATOM 1983 O O . THR A 1 246 ? 35.816 4.596 -44.965 1.00 94.25 246 THR A O 1
ATOM 1986 N N . GLN A 1 247 ? 33.613 4.235 -44.722 1.00 93.44 247 GLN A N 1
ATOM 1987 C CA . GLN A 1 247 ? 33.486 3.387 -45.913 1.00 93.44 247 GLN A CA 1
ATOM 1988 C C . GLN A 1 247 ? 33.791 4.152 -47.207 1.00 93.44 247 GLN A C 1
ATOM 1990 O O . GLN A 1 247 ? 34.504 3.635 -48.064 1.00 93.44 247 GLN A O 1
ATOM 1995 N N . ILE A 1 248 ? 33.302 5.390 -47.338 1.00 93.69 248 ILE A N 1
ATOM 1996 C CA . ILE A 1 248 ? 33.577 6.243 -48.506 1.00 93.69 248 ILE A CA 1
ATOM 1997 C C . ILE A 1 248 ? 35.075 6.548 -48.612 1.00 93.69 248 ILE A C 1
ATOM 1999 O O . ILE A 1 248 ? 35.644 6.453 -49.700 1.00 93.69 248 ILE A O 1
ATOM 2003 N N . LEU A 1 249 ? 35.725 6.885 -47.494 1.00 93.25 249 LEU A N 1
ATOM 2004 C CA . LEU A 1 249 ? 37.164 7.149 -47.469 1.00 93.25 249 LEU A CA 1
ATOM 2005 C C . LEU A 1 249 ? 37.972 5.902 -47.850 1.00 93.25 249 LEU A C 1
ATOM 2007 O O . LEU A 1 249 ? 38.859 6.007 -48.690 1.00 93.25 249 LEU A O 1
ATOM 2011 N N . ALA A 1 250 ? 37.621 4.728 -47.315 1.00 92.44 250 ALA A N 1
ATOM 2012 C CA . ALA A 1 250 ? 38.278 3.465 -47.658 1.00 92.44 250 ALA A CA 1
ATOM 2013 C C . ALA A 1 250 ? 38.087 3.072 -49.137 1.00 92.44 250 ALA A C 1
ATOM 2015 O O . ALA A 1 250 ? 39.015 2.595 -49.789 1.00 92.44 250 ALA A O 1
ATOM 2016 N N . ALA A 1 251 ? 36.893 3.294 -49.696 1.00 91.31 251 ALA A N 1
ATOM 2017 C CA . ALA A 1 251 ? 36.630 3.050 -51.113 1.00 91.31 251 ALA A CA 1
ATOM 2018 C C . ALA A 1 251 ? 37.440 3.998 -52.010 1.00 91.31 251 ALA A C 1
ATOM 2020 O O . ALA A 1 251 ? 37.961 3.582 -53.045 1.00 91.31 251 ALA A O 1
ATOM 2021 N N . ARG A 1 252 ? 37.583 5.264 -51.598 1.00 92.94 252 ARG A N 1
ATOM 2022 C CA . ARG A 1 252 ? 38.394 6.251 -52.313 1.00 92.94 252 ARG A CA 1
ATOM 2023 C C . ARG A 1 252 ? 39.874 5.873 -52.315 1.00 92.94 252 ARG A C 1
ATOM 2025 O O . ARG A 1 252 ? 40.480 5.902 -53.380 1.00 92.94 252 ARG A O 1
ATOM 2032 N N . THR A 1 253 ? 40.439 5.485 -51.171 1.00 92.56 253 THR A N 1
ATOM 2033 C CA . THR A 1 253 ? 41.851 5.071 -51.099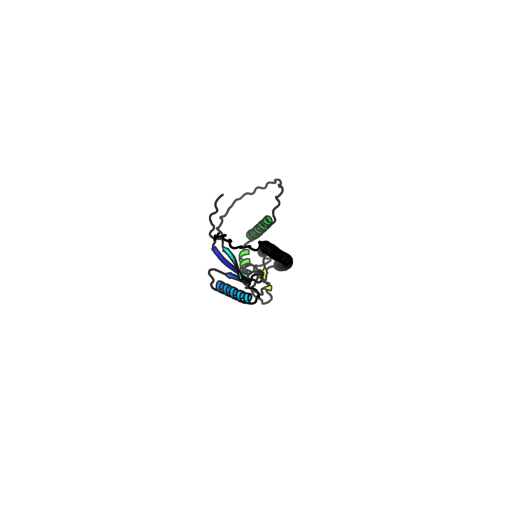 1.00 92.56 253 THR A CA 1
ATOM 2034 C C . THR A 1 253 ? 42.117 3.842 -51.965 1.00 92.56 253 THR A C 1
ATOM 2036 O O . THR A 1 253 ? 43.073 3.837 -52.732 1.00 92.56 253 THR A O 1
ATOM 2039 N N . ALA A 1 254 ? 41.224 2.845 -51.944 1.00 90.75 254 ALA A N 1
ATOM 2040 C CA . ALA A 1 254 ? 41.344 1.666 -52.804 1.00 90.75 254 ALA A CA 1
ATOM 2041 C C . ALA A 1 254 ? 41.255 2.013 -54.305 1.00 90.75 254 ALA A C 1
ATOM 2043 O O . ALA A 1 254 ? 41.947 1.416 -55.130 1.00 90.75 254 ALA A O 1
ATOM 2044 N N . ALA A 1 255 ? 40.418 2.988 -54.679 1.00 90.69 255 ALA A N 1
ATOM 2045 C CA . ALA A 1 255 ? 40.321 3.463 -56.058 1.00 90.69 255 ALA A CA 1
ATOM 2046 C C . ALA A 1 255 ? 41.583 4.221 -56.506 1.00 90.69 255 ALA A C 1
ATOM 2048 O O . ALA A 1 255 ? 42.045 4.014 -57.630 1.00 90.69 255 ALA A O 1
ATOM 2049 N N . GLU A 1 256 ? 42.154 5.059 -55.635 1.00 91.88 256 GLU A N 1
ATOM 2050 C CA . GLU A 1 256 ? 43.415 5.770 -55.882 1.00 91.88 256 GLU A CA 1
ATOM 2051 C C . GLU A 1 256 ? 44.586 4.778 -56.043 1.00 91.88 256 GLU A C 1
ATOM 2053 O O . GLU A 1 256 ? 45.355 4.886 -57.000 1.00 91.88 256 GLU A O 1
ATOM 2058 N N . GLU A 1 257 ? 44.672 3.747 -55.195 1.00 90.81 257 GLU A N 1
ATOM 2059 C CA . GLU A 1 257 ? 45.660 2.662 -55.318 1.00 90.81 257 GLU A CA 1
ATOM 2060 C C . GLU A 1 257 ? 45.500 1.876 -56.628 1.00 90.81 257 GLU A C 1
ATOM 2062 O O . GLU A 1 257 ? 46.473 1.660 -57.353 1.00 90.81 257 GLU A O 1
ATOM 2067 N N . ALA A 1 258 ? 44.268 1.502 -56.988 1.00 89.19 258 ALA A N 1
ATOM 2068 C CA . ALA A 1 258 ? 43.989 0.801 -58.239 1.00 89.19 258 ALA A CA 1
ATOM 2069 C C . ALA A 1 258 ? 44.326 1.651 -59.477 1.00 89.19 258 ALA A C 1
ATOM 2071 O O . ALA A 1 258 ? 44.766 1.117 -60.500 1.00 89.19 258 ALA A O 1
ATOM 2072 N N . GLN A 1 259 ? 44.128 2.972 -59.408 1.00 88.12 259 GLN A N 1
ATOM 2073 C CA . GLN A 1 259 ? 44.538 3.886 -60.471 1.00 88.12 259 GLN A CA 1
ATOM 2074 C C . GLN A 1 259 ? 46.064 3.957 -60.584 1.00 88.12 259 GLN A C 1
ATOM 2076 O O . GLN A 1 259 ? 46.583 3.842 -61.696 1.00 88.12 259 GLN A O 1
ATOM 2081 N N . MET A 1 260 ? 46.782 4.084 -59.463 1.00 87.06 260 MET A N 1
ATOM 2082 C CA . MET A 1 260 ? 48.247 4.092 -59.470 1.00 87.06 260 MET A CA 1
ATOM 2083 C C . MET A 1 260 ? 48.828 2.789 -60.025 1.00 87.06 260 MET A C 1
ATOM 2085 O O . MET A 1 260 ? 49.760 2.832 -60.827 1.00 87.06 260 MET A O 1
ATOM 2089 N N . GLU A 1 261 ? 48.252 1.636 -59.679 1.00 85.19 261 GLU A N 1
ATOM 2090 C CA . GLU A 1 261 ? 48.699 0.343 -60.208 1.00 85.19 261 GLU A CA 1
ATOM 2091 C C . GLU A 1 261 ? 48.471 0.242 -61.726 1.00 85.19 261 GLU A C 1
ATOM 2093 O O . GLU A 1 261 ? 49.348 -0.199 -62.470 1.00 85.19 261 GLU A O 1
ATOM 2098 N N . ARG A 1 262 ? 47.336 0.747 -62.233 1.00 83.38 262 ARG A N 1
ATOM 2099 C CA . ARG A 1 262 ? 47.084 0.846 -63.684 1.00 83.38 262 ARG A CA 1
ATOM 2100 C C . ARG A 1 262 ? 48.074 1.771 -64.387 1.00 83.38 262 ARG A C 1
ATOM 2102 O O . ARG A 1 262 ? 48.514 1.465 -65.495 1.00 83.38 262 ARG A O 1
ATOM 2109 N N . GLU A 1 263 ? 48.419 2.904 -63.783 1.00 80.88 263 GLU A N 1
ATOM 2110 C CA . GLU A 1 263 ? 49.425 3.819 -64.333 1.00 80.88 263 GLU A CA 1
ATOM 2111 C C . GLU A 1 263 ? 50.827 3.197 -64.323 1.00 80.88 263 GLU A C 1
ATOM 2113 O O . GLU A 1 263 ? 51.569 3.341 -65.298 1.00 80.88 263 GLU A O 1
ATOM 2118 N N . ARG A 1 264 ? 51.173 2.436 -63.280 1.00 79.12 264 ARG A N 1
ATOM 2119 C CA . ARG A 1 264 ? 52.422 1.668 -63.198 1.00 79.12 264 ARG A CA 1
ATOM 2120 C C . ARG A 1 264 ? 52.495 0.575 -64.268 1.00 79.12 264 ARG A C 1
ATOM 2122 O O . ARG A 1 264 ? 53.530 0.445 -64.921 1.00 79.12 264 ARG A O 1
ATOM 2129 N N . ALA A 1 265 ? 51.392 -0.134 -64.511 1.00 72.12 265 ALA A N 1
ATOM 2130 C CA . ALA A 1 265 ? 51.267 -1.121 -65.585 1.00 72.12 265 ALA A CA 1
ATOM 2131 C C . ALA A 1 265 ? 51.364 -0.497 -66.994 1.00 72.12 265 ALA A C 1
ATOM 2133 O O . ALA A 1 265 ? 51.842 -1.130 -67.928 1.00 72.12 265 ALA A O 1
ATOM 2134 N N . ARG A 1 266 ? 50.953 0.768 -67.169 1.00 69.69 266 ARG A N 1
ATOM 2135 C CA . ARG A 1 266 ? 51.154 1.510 -68.433 1.00 69.69 266 ARG A CA 1
ATOM 2136 C C . ARG A 1 266 ? 52.592 1.984 -68.640 1.00 69.69 266 ARG A C 1
ATOM 2138 O O . ARG A 1 266 ? 52.998 2.190 -69.778 1.00 69.69 266 ARG A O 1
ATOM 2145 N N . ARG A 1 267 ? 53.339 2.211 -67.556 1.00 63.09 267 ARG A N 1
ATOM 2146 C CA . ARG A 1 267 ? 54.743 2.660 -67.582 1.00 63.09 267 ARG A CA 1
ATOM 2147 C C . ARG A 1 267 ? 55.747 1.513 -67.574 1.00 63.09 267 ARG A C 1
ATOM 2149 O O . ARG A 1 267 ? 56.947 1.773 -67.630 1.00 63.09 267 ARG A O 1
ATOM 2156 N N . THR A 1 268 ? 55.290 0.266 -67.495 1.00 53.25 268 THR A N 1
ATOM 2157 C CA . THR A 1 268 ? 56.169 -0.885 -67.697 1.00 53.25 268 THR A CA 1
ATOM 2158 C C . THR A 1 268 ? 56.617 -0.845 -69.159 1.00 53.25 268 THR A C 1
ATOM 2160 O O . THR A 1 268 ? 55.753 -0.827 -70.039 1.00 53.25 268 THR A O 1
ATOM 2163 N N . PRO A 1 269 ? 57.925 -0.739 -69.453 1.00 54.69 269 PRO A N 1
ATOM 2164 C CA . PRO A 1 269 ? 58.380 -0.767 -70.833 1.00 54.69 269 PRO A CA 1
ATOM 2165 C C . PRO A 1 269 ? 57.883 -2.070 -71.459 1.00 54.69 269 PRO A C 1
ATOM 2167 O O . PRO A 1 269 ? 57.977 -3.124 -70.828 1.00 54.69 269 PRO A O 1
ATOM 2170 N N . LEU A 1 270 ? 57.317 -1.980 -72.670 1.00 51.44 270 LEU A N 1
ATOM 2171 C CA . LEU A 1 270 ? 57.105 -3.144 -73.528 1.00 51.44 270 LEU A CA 1
ATOM 2172 C C . LEU A 1 270 ? 58.382 -3.968 -73.440 1.00 51.44 270 LEU A C 1
ATOM 2174 O O . LEU A 1 270 ? 59.452 -3.450 -73.756 1.00 51.44 270 LEU A O 1
ATOM 2178 N N . ASN A 1 271 ? 58.273 -5.185 -72.914 1.00 47.53 271 ASN A N 1
ATOM 2179 C CA . ASN A 1 271 ? 59.388 -6.104 -72.829 1.00 47.53 271 ASN A CA 1
ATOM 2180 C C . ASN A 1 271 ? 59.849 -6.316 -74.274 1.00 47.53 271 ASN A C 1
ATOM 2182 O O . ASN A 1 271 ? 59.223 -7.051 -75.038 1.00 47.53 271 ASN A O 1
ATOM 2186 N N . CYS A 1 272 ? 60.887 -5.588 -74.681 1.00 47.78 272 CYS A N 1
ATOM 2187 C CA . CYS A 1 272 ? 61.642 -5.855 -75.886 1.00 47.78 272 CYS A CA 1
ATOM 2188 C C . CYS A 1 272 ? 62.410 -7.145 -75.600 1.00 47.78 272 CYS A C 1
ATOM 2190 O O . CYS A 1 272 ? 63.614 -7.121 -75.362 1.00 47.78 272 CYS A O 1
ATOM 2192 N N . GLU A 1 273 ? 61.711 -8.276 -75.561 1.00 48.91 273 GLU A N 1
ATOM 2193 C CA . GLU A 1 273 ? 62.343 -9.575 -75.725 1.00 48.91 273 GLU A CA 1
ATOM 2194 C C . GLU A 1 273 ? 62.798 -9.643 -77.183 1.00 48.91 273 GLU A C 1
ATOM 2196 O O . GLU A 1 273 ? 62.139 -10.208 -78.053 1.00 48.91 273 GLU A O 1
ATOM 2201 N N . HIS A 1 274 ? 63.916 -8.984 -77.483 1.00 46.72 274 HIS A N 1
ATOM 2202 C CA . HIS A 1 274 ? 64.722 -9.407 -78.608 1.00 46.72 274 HIS A CA 1
ATOM 2203 C C . HIS A 1 274 ? 65.346 -10.740 -78.188 1.00 46.72 274 HIS A C 1
ATOM 2205 O O . HIS A 1 274 ? 66.099 -10.754 -77.214 1.00 46.72 274 HIS A O 1
ATOM 2211 N N . PRO A 1 275 ? 65.029 -11.863 -78.857 1.00 47.31 275 PRO A N 1
ATOM 2212 C CA . PRO A 1 275 ? 65.769 -13.091 -78.622 1.00 47.31 275 PRO A CA 1
ATOM 2213 C C . PRO A 1 275 ? 67.230 -12.825 -78.986 1.00 47.31 275 PRO A C 1
ATOM 2215 O O . PRO A 1 275 ? 67.492 -12.203 -80.015 1.00 47.31 275 PRO A O 1
ATOM 2218 N N . ASP A 1 276 ? 68.161 -13.265 -78.142 1.00 46.84 276 ASP A N 1
ATOM 2219 C CA . ASP A 1 276 ? 69.599 -13.108 -78.358 1.00 46.84 276 ASP A CA 1
ATOM 2220 C C . ASP A 1 276 ? 69.983 -13.582 -79.769 1.00 46.84 276 ASP A C 1
ATOM 2222 O O . ASP A 1 276 ? 69.889 -14.767 -80.103 1.00 46.84 276 ASP A O 1
ATOM 2226 N N . TRP A 1 277 ? 70.401 -12.657 -80.635 1.00 44.41 277 TRP A N 1
ATOM 2227 C CA . TRP A 1 277 ? 70.921 -13.024 -81.947 1.00 44.41 277 TRP A CA 1
ATOM 2228 C C . TRP A 1 277 ? 72.328 -13.580 -81.762 1.00 44.41 277 TRP A C 1
ATOM 2230 O O . TRP A 1 277 ? 73.287 -12.860 -81.485 1.00 44.41 277 TRP A O 1
ATOM 2240 N N . LEU A 1 278 ? 72.443 -14.892 -81.921 1.00 43.78 278 LEU A N 1
ATOM 2241 C CA . LEU A 1 278 ? 73.702 -15.618 -81.925 1.00 43.78 278 LEU A CA 1
ATOM 2242 C C . LEU A 1 278 ? 74.418 -15.341 -83.256 1.00 43.78 278 LEU A C 1
ATOM 2244 O O . LEU A 1 278 ? 74.033 -15.859 -84.305 1.00 43.78 278 LEU A O 1
ATOM 2248 N N . LEU A 1 279 ? 75.454 -14.500 -83.226 1.00 40.84 279 LEU A N 1
ATOM 2249 C CA . LEU A 1 279 ? 76.293 -14.235 -84.394 1.00 40.84 279 LEU A CA 1
ATOM 2250 C C . LEU A 1 279 ? 77.225 -15.437 -84.635 1.00 40.84 279 LEU A C 1
ATOM 2252 O O . LEU A 1 279 ? 78.360 -15.475 -84.159 1.00 40.84 279 LEU A O 1
ATOM 2256 N N . VAL A 1 280 ? 76.739 -16.444 -85.362 1.00 40.28 280 VAL A N 1
ATOM 2257 C CA . VAL A 1 280 ? 77.564 -17.563 -85.832 1.00 40.28 280 VAL A CA 1
ATOM 2258 C C . VAL A 1 280 ? 78.270 -17.134 -87.114 1.00 40.28 280 VAL A C 1
ATOM 2260 O O . VAL A 1 280 ? 77.663 -16.981 -88.172 1.00 40.28 280 VAL A O 1
ATOM 2263 N N . ARG A 1 281 ? 79.580 -16.917 -87.005 1.00 42.59 281 ARG A N 1
ATOM 2264 C CA . ARG A 1 281 ? 80.486 -16.693 -88.135 1.00 42.59 281 ARG A CA 1
ATOM 2265 C C . ARG A 1 281 ? 80.505 -17.957 -89.004 1.00 42.59 281 ARG A C 1
ATOM 2267 O O . ARG A 1 281 ? 80.859 -19.022 -88.503 1.00 42.59 281 ARG A O 1
ATOM 2274 N N . ALA A 1 282 ? 80.152 -17.846 -90.283 1.00 33.56 282 ALA A N 1
ATOM 2275 C CA . ALA A 1 282 ? 80.169 -18.964 -91.221 1.00 33.56 282 ALA A CA 1
ATOM 2276 C C . ALA A 1 282 ? 80.695 -18.512 -92.599 1.00 33.56 282 ALA A C 1
ATOM 2278 O O . ALA A 1 282 ? 80.001 -17.782 -93.298 1.00 33.56 282 ALA A O 1
ATOM 2279 N N . PHE A 1 283 ? 81.901 -19.009 -92.922 1.00 36.31 283 PHE A N 1
ATOM 2280 C CA . PHE A 1 283 ? 82.554 -19.188 -94.239 1.00 36.31 283 PHE A CA 1
ATOM 2281 C C . PHE A 1 283 ? 82.851 -17.930 -95.097 1.00 36.31 283 PHE A C 1
ATOM 2283 O O . PHE A 1 283 ? 82.072 -16.988 -95.104 1.00 36.31 283 PHE A O 1
ATOM 2290 N N . PHE A 1 284 ? 83.947 -17.792 -95.853 1.00 38.88 284 PHE A N 1
ATOM 2291 C CA . PHE A 1 284 ? 85.075 -18.636 -96.284 1.00 38.88 284 PHE A CA 1
ATOM 2292 C C . PHE A 1 284 ? 86.371 -17.813 -96.206 1.00 38.88 284 PHE A C 1
ATOM 2294 O O . PHE A 1 284 ? 86.278 -16.572 -96.354 1.00 38.88 284 PHE A O 1
#

Sequence (284 aa):
VEKQLPVLVTYTSVTAFVYVTGQTKRECIAETIFESDAQSWRRFLVSLQLKKKERKAYRHRRAIIVEFELHLDIPRHSQSQGRIRGQVSQDAEQPPLPRQSATQRQLNELNNGVTELQVMAGQYLLPLTQHWRCTLPGCFNLHQVCWVALRDGETLPGKSCHHYPVHNSAMTMWLAEIEKGDSSIEEPSERIIARLRQLRERSVNSRTTRGMQHREIVDQLEQQTTALTQQSDALQQLSSIATSLTQILAARTAAEEAQMERERARRTPLNCEHPDWLLVRAFF

Radius of gyration: 40.7 Å; chains: 1; bounding box: 114×51×140 Å

Secondary structure (DSSP, 8-state):
---PPPPP-EEEEEEEEEEETT--TTSSEEEEE-TT-HHHHHHHHHHHHHHHHHHHHSSS-PPEEEEEEEEEE--------------------PPPPP---HHHHHHHHHHHHHHHHHHS-TTTHHHHHHHTB---TT-TTTTSBEEE-PPTT--TT--GGGEEE--HHHHHHHHHHHHHTS--SSS--HHHHHHHHHHHHHHHHHHHHHHHHHHHHHHHHHHHHHHHHHHHHHHHHHHHHHHHHHHHHHHHHHHHHHHHHHHHHHSS----------------